Protein AF-T1AW33-F1 (afdb_monomer_lite)

pLDDT: mean 83.28, std 16.64, range [36.84, 98.5]

Sequence (227 aa):
MSIKINSKIKTYSLAKDTAKPNESFIPEADRRLKLGMVPNATALLRWEKRPRPVGGNPAWTYMVDAPNGAFAVSVGHIENGHASPFEVWVMGEAPRGLSALAKSVSMDMRSMDRAWLKKKLESLAKCPGQSFVMAMPDGINVRVPSEVAAFARLVLWRCNELNAFADEGGAMPLIEALMSKREPKTTTEGTLSWTVDVANVGTGDDFVLFLKEATLPNGQRRPFSIW

Secondary structure (DSSP, 8-state):
------S------------PPPS-----S--PEEPS-----GGGBS-SS----TT---EEEEEEEETTEEEEEEEEEEEESEEEEEEEEEEESPPTTHHHHHHHHHHHHTBS-HHHHHHHHHHHTT--SS-EEEE-TTS-EEEESSHHHHHHHHHHHHHHHTTTTTTTTS--HHHHT-S-SS-----TT---EEEEEEEETTTTEEEEEEEEEEE-TTS-EEEEEE-

Structure (mmCIF, N/CA/C/O backbone):
data_AF-T1AW33-F1
#
_entry.id   AF-T1AW33-F1
#
loop_
_atom_site.group_PDB
_atom_site.id
_atom_site.type_symbol
_atom_site.label_atom_id
_atom_site.label_alt_id
_atom_site.label_comp_id
_atom_site.label_asym_id
_atom_site.label_entity_id
_atom_site.label_seq_id
_atom_site.pdbx_PDB_ins_code
_atom_site.Cartn_x
_atom_site.Cartn_y
_atom_site.Cartn_z
_atom_site.occupancy
_atom_site.B_iso_or_equiv
_atom_site.auth_seq_id
_atom_site.auth_comp_id
_atom_site.auth_asym_id
_atom_site.auth_atom_id
_atom_site.pdbx_PDB_model_num
ATOM 1 N N . MET A 1 1 ? 21.646 3.828 40.873 1.00 40.78 1 MET A N 1
ATOM 2 C CA . MET A 1 1 ? 21.148 5.039 41.565 1.00 40.78 1 MET A CA 1
ATOM 3 C C . MET A 1 1 ? 19.658 5.168 41.290 1.00 40.78 1 MET A C 1
ATOM 5 O O . MET A 1 1 ? 19.288 5.446 40.161 1.00 40.78 1 MET A O 1
ATOM 9 N N . SER A 1 2 ? 18.814 4.861 42.277 1.00 36.84 2 SER A N 1
ATOM 10 C CA . SER A 1 2 ? 17.349 4.911 42.156 1.00 36.84 2 SER A CA 1
ATOM 11 C C . SER A 1 2 ? 16.851 6.266 42.661 1.00 36.84 2 SER A C 1
ATOM 13 O O . SER A 1 2 ? 17.120 6.630 43.806 1.00 36.84 2 SER A O 1
ATOM 15 N N . ILE A 1 3 ? 16.180 7.032 41.799 1.00 39.62 3 ILE A N 1
ATOM 16 C CA . ILE A 1 3 ? 15.580 8.322 42.155 1.00 39.62 3 ILE A CA 1
ATOM 17 C C . ILE A 1 3 ? 14.236 8.035 42.832 1.00 39.62 3 ILE A C 1
ATOM 19 O O . ILE A 1 3 ? 13.288 7.595 42.186 1.00 39.62 3 ILE A O 1
ATOM 23 N N . LYS A 1 4 ? 14.154 8.285 44.144 1.00 44.09 4 LYS A N 1
ATOM 24 C CA . LYS A 1 4 ? 12.890 8.304 44.892 1.00 44.09 4 LYS A CA 1
ATOM 25 C C . LYS A 1 4 ? 12.311 9.719 44.865 1.00 44.09 4 LYS A C 1
ATOM 27 O O . LYS A 1 4 ? 12.938 10.654 45.358 1.00 44.09 4 LYS A O 1
ATOM 32 N N . ILE A 1 5 ? 11.114 9.874 44.301 1.00 57.03 5 ILE A N 1
ATOM 33 C CA . ILE A 1 5 ? 10.354 11.132 44.329 1.00 57.03 5 ILE A CA 1
ATOM 34 C C . ILE A 1 5 ? 9.765 11.290 45.737 1.00 57.03 5 ILE A C 1
ATOM 36 O O . ILE A 1 5 ? 8.899 10.520 46.144 1.00 57.03 5 ILE A O 1
ATOM 40 N N . ASN A 1 6 ? 10.274 12.268 46.490 1.00 49.78 6 ASN A N 1
ATOM 41 C CA . ASN A 1 6 ? 10.072 12.399 47.939 1.00 49.78 6 ASN A CA 1
ATOM 42 C C . ASN A 1 6 ? 9.021 13.446 48.359 1.00 49.78 6 ASN A C 1
ATOM 44 O O . ASN A 1 6 ? 8.940 13.798 49.535 1.00 49.78 6 ASN A O 1
ATOM 48 N N . SER A 1 7 ? 8.191 13.953 47.445 1.00 58.03 7 SER A N 1
ATOM 49 C CA . SER A 1 7 ? 7.096 14.860 47.815 1.00 58.03 7 SER A CA 1
ATOM 50 C C . SER A 1 7 ? 5.967 14.880 46.780 1.00 58.03 7 SER A C 1
ATOM 52 O O . SER A 1 7 ? 6.193 14.846 45.573 1.00 58.03 7 SER A O 1
ATOM 54 N N . LYS A 1 8 ? 4.718 14.916 47.267 1.00 52.06 8 LYS A N 1
ATOM 55 C CA . LYS A 1 8 ? 3.514 15.068 46.434 1.00 52.06 8 LYS A CA 1
ATOM 56 C C . LYS A 1 8 ? 3.462 16.487 45.860 1.00 52.06 8 LYS A C 1
ATOM 58 O O . LYS A 1 8 ? 3.597 17.450 46.613 1.00 52.06 8 LYS A O 1
ATOM 63 N N . ILE A 1 9 ? 3.213 16.611 44.556 1.00 57.56 9 ILE A N 1
ATOM 64 C CA . ILE A 1 9 ? 2.938 17.891 43.886 1.00 57.56 9 ILE A CA 1
ATOM 65 C C . ILE A 1 9 ? 1.684 18.501 44.530 1.00 57.56 9 ILE A C 1
ATOM 67 O O . ILE A 1 9 ? 0.612 17.899 44.487 1.00 57.56 9 ILE A O 1
ATOM 71 N N . LYS A 1 10 ? 1.829 19.662 45.183 1.00 56.56 10 LYS A N 1
ATOM 72 C CA . LYS A 1 10 ? 0.770 20.305 45.987 1.00 56.56 10 LYS A CA 1
ATOM 73 C C . LYS A 1 10 ? 0.021 21.439 45.281 1.00 56.56 10 LYS A C 1
ATOM 75 O O . LYS A 1 10 ? -0.893 22.001 45.871 1.00 56.56 10 LYS A O 1
ATOM 80 N N . THR A 1 11 ? 0.340 21.741 44.028 1.00 41.50 11 THR A N 1
ATOM 81 C CA . THR A 1 11 ? -0.348 22.784 43.259 1.00 41.50 11 THR A CA 1
ATOM 82 C C . THR A 1 11 ? -0.329 22.437 41.777 1.00 41.50 11 THR A C 1
ATOM 84 O O . THR A 1 11 ? 0.687 22.578 41.105 1.00 41.50 11 THR A O 1
ATOM 87 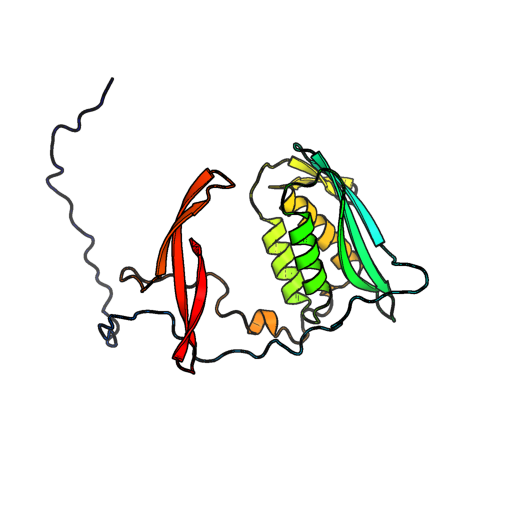N N . TYR A 1 12 ? -1.469 21.989 41.261 1.00 50.94 12 TYR A N 1
ATOM 88 C CA . TYR A 1 12 ? -1.785 22.061 39.840 1.00 50.94 12 TYR A CA 1
ATOM 89 C C . TYR A 1 12 ? -3.164 22.709 39.707 1.00 50.94 12 TYR A C 1
ATOM 91 O O . TYR A 1 12 ? -4.068 22.422 40.491 1.00 50.94 12 TYR A O 1
ATOM 99 N N . SER A 1 13 ? -3.320 23.614 38.746 1.00 50.56 13 SER A N 1
ATOM 100 C CA . SER A 1 13 ? -4.620 24.131 38.330 1.00 50.56 13 SER A CA 1
ATOM 101 C C . SER A 1 13 ? -4.948 23.540 36.965 1.00 50.56 13 SER A C 1
ATOM 103 O O . SER A 1 13 ? -4.149 23.610 36.033 1.00 50.56 13 SER A O 1
ATOM 105 N N . LEU A 1 14 ? -6.120 22.916 36.855 1.00 41.97 14 LEU A N 1
ATOM 106 C CA . LEU A 1 14 ? -6.661 22.503 35.565 1.00 41.97 14 LEU A CA 1
ATOM 107 C C . LEU A 1 14 ? -7.033 23.761 34.772 1.00 41.97 14 LEU A C 1
ATOM 109 O O . LEU A 1 14 ? -7.557 24.726 35.339 1.00 41.97 14 LEU A O 1
ATOM 113 N N . ALA A 1 15 ? -6.751 23.759 33.469 1.00 37.31 15 ALA A N 1
ATOM 114 C CA . ALA A 1 15 ? -7.209 24.812 32.575 1.00 37.31 15 ALA A CA 1
ATOM 115 C C . ALA A 1 15 ? -8.740 24.924 32.679 1.00 37.31 15 ALA A C 1
ATOM 117 O O . ALA A 1 15 ? -9.444 23.919 32.588 1.00 37.31 15 ALA A O 1
ATOM 118 N N . LYS A 1 16 ? -9.254 26.137 32.914 1.00 41.47 16 LYS A N 1
ATOM 119 C CA . LYS A 1 16 ? -10.698 26.386 32.896 1.00 41.47 16 LYS A CA 1
ATOM 120 C C . LYS A 1 16 ? -11.164 26.336 31.448 1.00 41.47 16 LYS A C 1
ATOM 122 O O . LYS A 1 16 ? -10.819 27.217 30.665 1.00 41.47 16 LYS A O 1
ATOM 127 N N . ASP A 1 17 ? -11.924 25.301 31.127 1.00 44.06 17 ASP A N 1
ATOM 128 C CA . ASP A 1 17 ? -12.557 25.127 29.829 1.00 44.06 17 ASP A CA 1
ATOM 129 C C . ASP A 1 17 ? -13.640 26.205 29.658 1.00 44.06 17 ASP A C 1
ATOM 131 O O . ASP A 1 17 ? -14.687 26.172 30.303 1.00 44.06 17 ASP A O 1
ATOM 135 N N . THR A 1 18 ? -13.341 27.247 28.879 1.00 43.12 18 THR A N 1
ATOM 136 C CA . THR A 1 18 ? -14.275 28.342 28.562 1.00 43.12 18 THR A CA 1
ATOM 137 C C . THR A 1 18 ? -15.009 28.117 27.240 1.00 43.12 18 THR A C 1
ATOM 139 O O . THR A 1 18 ? -15.708 29.016 26.763 1.00 43.12 18 THR A O 1
ATOM 142 N N . ALA A 1 19 ? -14.901 26.925 26.646 1.00 46.56 19 ALA A N 1
ATOM 143 C CA . ALA A 1 19 ? -15.733 26.552 25.516 1.00 46.56 19 ALA A CA 1
ATOM 144 C C . ALA A 1 19 ? -17.184 26.387 25.993 1.00 46.56 19 ALA A C 1
ATOM 146 O O . ALA A 1 19 ? -17.494 25.518 26.806 1.00 46.56 19 ALA A O 1
ATOM 147 N N . LYS A 1 20 ? -18.090 27.241 25.496 1.00 40.59 20 LYS A N 1
ATOM 148 C CA . LYS A 1 20 ? -19.530 27.060 25.712 1.00 40.59 20 LYS A CA 1
ATOM 149 C C . LYS A 1 20 ? -19.912 25.659 25.213 1.00 40.59 20 LYS A C 1
ATOM 151 O O . LYS A 1 20 ? -19.650 25.368 24.043 1.00 40.59 20 LYS A O 1
ATOM 156 N N . PRO A 1 21 ? -20.503 24.795 26.055 1.00 43.19 21 PRO A N 1
ATOM 157 C CA . PRO A 1 21 ? -20.937 23.482 25.612 1.00 43.19 21 PRO A CA 1
ATOM 158 C C . PRO A 1 21 ? -22.012 23.675 24.542 1.00 43.19 21 PRO A C 1
A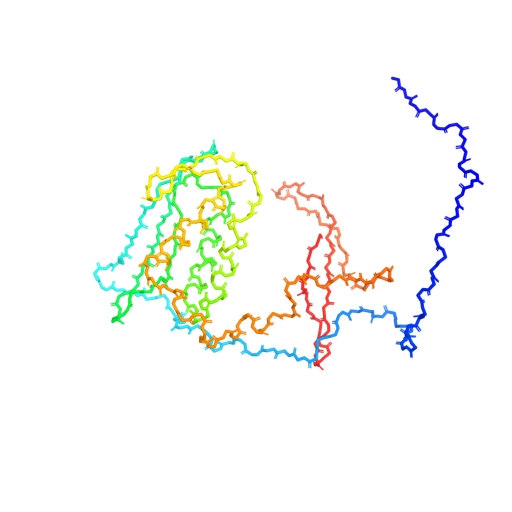TOM 160 O O . PRO A 1 21 ? -23.018 24.338 24.780 1.00 43.19 21 PRO A O 1
ATOM 163 N N . ASN A 1 22 ? -21.786 23.126 23.348 1.00 45.06 22 ASN A N 1
ATOM 164 C CA . ASN A 1 22 ? -22.846 22.989 22.354 1.00 45.06 22 ASN A CA 1
ATOM 165 C C . ASN A 1 22 ? -24.039 22.276 23.016 1.00 45.06 22 ASN A C 1
ATOM 167 O O . ASN A 1 22 ? -23.889 21.167 23.520 1.00 45.06 22 ASN A O 1
ATOM 171 N N . GLU A 1 23 ? -25.213 22.905 23.024 1.00 42.84 23 GLU A N 1
ATOM 172 C CA . GLU A 1 23 ? -26.435 22.452 23.711 1.00 42.84 23 GLU A CA 1
ATOM 173 C C . GLU A 1 23 ? -27.116 21.239 23.037 1.00 42.84 23 GLU A C 1
ATOM 175 O O . GLU A 1 23 ? -28.314 21.224 22.781 1.00 42.84 23 GLU A O 1
ATOM 180 N N . SER A 1 24 ? -26.363 20.179 22.741 1.00 41.91 24 SER A N 1
ATOM 181 C CA . SER A 1 24 ? -26.927 18.882 22.330 1.00 41.91 24 SER A CA 1
ATOM 182 C C . SER A 1 24 ? -26.109 17.689 22.834 1.00 41.91 24 SER A C 1
ATOM 184 O O . SER A 1 24 ? -26.016 16.650 22.183 1.00 41.91 24 SER A O 1
ATOM 186 N N . PHE A 1 25 ? -25.517 17.808 24.025 1.00 42.28 25 PHE A N 1
ATOM 187 C CA . PHE A 1 25 ? -24.889 16.669 24.692 1.00 42.28 25 PHE A CA 1
ATOM 188 C C . PHE A 1 25 ? -25.952 15.802 25.369 1.00 42.28 25 PHE A C 1
ATOM 190 O O . PHE A 1 25 ? -26.367 16.064 26.495 1.00 42.28 25 PHE A O 1
ATOM 197 N N . ILE A 1 26 ? -26.384 14.750 24.676 1.00 46.78 26 ILE A N 1
ATOM 198 C CA . ILE A 1 26 ? -27.117 13.646 25.298 1.00 46.78 26 ILE A CA 1
ATOM 199 C C . ILE A 1 26 ? -26.067 12.737 25.963 1.00 46.78 26 ILE A C 1
ATOM 201 O O . ILE A 1 26 ? -25.162 12.270 25.263 1.00 46.78 26 ILE A O 1
ATOM 205 N N . PRO A 1 27 ? -26.137 12.470 27.281 1.00 48.50 27 PRO A N 1
ATOM 206 C CA . PRO A 1 27 ? -25.254 11.520 27.950 1.00 48.50 27 PRO A CA 1
ATOM 207 C C . PRO A 1 27 ? -25.620 10.086 27.529 1.00 48.50 27 PRO A C 1
ATOM 209 O O . PRO A 1 27 ? -26.283 9.352 28.255 1.00 48.50 27 PRO A O 1
ATOM 212 N N . GLU A 1 28 ? -25.237 9.678 26.319 1.00 59.72 28 GLU A N 1
ATOM 213 C CA . GLU A 1 28 ? -25.405 8.296 25.862 1.00 59.72 28 GLU A CA 1
ATOM 214 C C . GLU A 1 28 ? -24.233 7.436 26.360 1.00 59.72 28 GLU A C 1
ATOM 216 O O . GLU A 1 28 ? -23.061 7.803 26.223 1.00 59.72 28 GLU A O 1
ATOM 221 N N . ALA A 1 29 ? -24.550 6.265 26.923 1.00 62.97 29 ALA A N 1
ATOM 222 C CA . ALA A 1 29 ? -23.561 5.247 27.282 1.00 62.97 29 ALA A CA 1
ATOM 223 C C . ALA A 1 29 ? -22.878 4.642 26.037 1.00 62.97 29 ALA A C 1
ATOM 225 O O . ALA A 1 29 ? -21.726 4.220 26.105 1.00 62.97 29 ALA A O 1
ATOM 226 N N . ASP A 1 30 ? -23.571 4.626 24.890 1.00 70.00 30 ASP A N 1
ATOM 227 C CA . ASP A 1 30 ? -23.054 4.138 23.607 1.00 70.00 30 ASP A CA 1
ATOM 228 C C . ASP A 1 30 ? -22.716 5.305 22.668 1.00 70.00 30 ASP A C 1
ATOM 230 O O . ASP A 1 30 ? -23.536 5.741 21.863 1.00 70.00 30 ASP A O 1
ATOM 234 N N . ARG A 1 31 ? -21.480 5.811 22.766 1.00 73.94 31 ARG A N 1
ATOM 235 C CA . ARG A 1 31 ? -20.960 6.915 21.932 1.00 73.94 31 ARG A CA 1
ATOM 236 C C . ARG A 1 31 ? -20.250 6.427 20.664 1.00 73.94 31 ARG A C 1
ATOM 238 O O . ARG A 1 31 ? -19.286 7.052 20.213 1.00 73.94 31 ARG A O 1
ATOM 245 N N . ARG A 1 32 ? -20.643 5.270 20.121 1.00 82.00 32 ARG A N 1
ATOM 246 C CA . ARG A 1 32 ? -20.087 4.758 18.856 1.00 82.00 32 ARG A CA 1
ATOM 247 C C . ARG A 1 32 ? -20.352 5.733 17.711 1.00 82.00 32 ARG A C 1
ATOM 249 O O . ARG A 1 32 ? -21.379 6.411 17.670 1.00 82.00 32 ARG A O 1
ATOM 256 N N . LEU A 1 33 ? -19.435 5.761 16.746 1.00 83.00 33 LEU A N 1
ATOM 257 C CA . LEU A 1 33 ? -19.604 6.538 15.521 1.00 83.00 33 LEU A CA 1
ATOM 258 C C . LEU A 1 33 ? -20.849 6.040 14.769 1.00 83.00 33 LEU A C 1
ATOM 260 O O . LEU A 1 33 ? -20.903 4.875 14.386 1.00 83.00 33 LEU A O 1
ATOM 264 N N . LYS A 1 34 ? -21.841 6.906 14.544 1.00 84.75 34 LYS A N 1
ATOM 265 C CA . LYS A 1 34 ? -23.040 6.582 13.753 1.00 84.75 34 LYS A CA 1
ATOM 266 C C . LYS A 1 34 ? -22.812 7.019 12.303 1.00 84.75 34 LYS A C 1
ATOM 268 O O . LYS A 1 34 ? -22.539 8.191 12.051 1.00 84.75 34 LYS A O 1
ATOM 273 N N . LEU A 1 35 ? -22.911 6.091 11.353 1.00 82.06 35 LEU A N 1
ATOM 274 C CA . LEU A 1 35 ? -22.840 6.397 9.922 1.00 82.06 35 LEU A CA 1
ATOM 275 C C . LEU A 1 35 ? -24.249 6.637 9.381 1.00 82.06 35 LEU A C 1
ATOM 277 O O . LEU A 1 35 ? -25.122 5.789 9.541 1.00 82.06 35 LEU A O 1
ATOM 281 N N . GLY A 1 36 ? -24.463 7.778 8.720 1.00 80.25 36 GLY A N 1
ATOM 282 C CA . GLY A 1 36 ? -25.767 8.140 8.148 1.00 80.25 36 GLY A CA 1
ATOM 283 C C . GLY A 1 36 ? -26.126 7.383 6.865 1.00 80.25 36 GLY A C 1
ATOM 284 O O . GLY A 1 36 ? -27.297 7.284 6.517 1.00 80.25 36 GLY A O 1
ATOM 285 N N . MET A 1 37 ? -25.135 6.820 6.170 1.00 80.75 37 MET A N 1
ATOM 286 C CA . MET A 1 37 ? -25.336 6.002 4.974 1.00 80.75 37 MET A CA 1
ATOM 287 C C . MET A 1 37 ? -24.217 4.971 4.822 1.00 80.75 37 MET A C 1
ATOM 289 O O . MET A 1 37 ? -23.128 5.142 5.372 1.00 80.75 37 MET A O 1
ATOM 293 N N . VAL A 1 38 ? -24.485 3.917 4.048 1.00 78.44 38 VAL A N 1
ATOM 294 C CA . VAL A 1 38 ? -23.475 2.940 3.625 1.00 78.44 38 VAL A CA 1
ATOM 295 C C . VAL A 1 38 ? -23.362 3.006 2.100 1.00 78.44 38 VAL A C 1
ATOM 297 O O . VAL A 1 38 ? -24.336 2.685 1.419 1.00 78.44 38 VAL A O 1
ATOM 300 N N . PRO A 1 39 ? -22.216 3.435 1.553 1.00 72.25 39 PRO A N 1
ATOM 301 C CA . PRO A 1 39 ? -22.019 3.538 0.110 1.00 72.25 39 PRO A CA 1
ATOM 302 C C . PRO A 1 39 ? -21.930 2.146 -0.538 1.00 72.25 39 PRO A C 1
ATOM 304 O O . PRO A 1 39 ? -21.323 1.227 0.016 1.00 72.25 39 PRO A O 1
ATOM 307 N N . ASN A 1 40 ? -22.520 1.982 -1.727 1.00 71.88 40 ASN A N 1
ATOM 308 C CA . ASN A 1 40 ? -22.433 0.736 -2.491 1.00 71.88 40 ASN A CA 1
ATOM 309 C C . ASN A 1 40 ? -21.228 0.760 -3.445 1.00 71.88 40 ASN A C 1
ATOM 311 O O . ASN A 1 40 ? -21.302 1.306 -4.541 1.00 71.88 40 ASN A O 1
ATOM 315 N N . ALA A 1 41 ? -20.133 0.121 -3.035 1.00 67.62 41 ALA A N 1
ATOM 316 C CA . ALA A 1 41 ? -18.887 0.049 -3.799 1.00 67.62 41 ALA A CA 1
ATOM 317 C C . ALA A 1 41 ? -18.714 -1.256 -4.611 1.00 67.62 41 ALA A C 1
ATOM 319 O O . ALA A 1 41 ? -17.637 -1.514 -5.145 1.00 67.62 41 ALA A O 1
ATOM 320 N N . THR A 1 42 ? -19.736 -2.118 -4.697 1.00 64.06 42 THR A N 1
ATOM 321 C CA . THR A 1 42 ? -19.577 -3.461 -5.300 1.00 64.06 42 THR A CA 1
ATOM 322 C C . THR A 1 42 ? -19.437 -3.457 -6.826 1.00 64.06 42 THR A C 1
ATOM 324 O O . THR A 1 42 ? -18.853 -4.383 -7.377 1.00 64.06 42 THR A O 1
ATOM 327 N N . ALA A 1 43 ? -19.875 -2.400 -7.514 1.00 60.97 43 ALA A N 1
ATOM 328 C CA . ALA A 1 43 ? -19.866 -2.313 -8.979 1.00 60.97 43 ALA A CA 1
ATOM 329 C C . ALA A 1 43 ? -18.528 -1.840 -9.598 1.00 60.97 43 ALA A C 1
ATOM 331 O O . ALA A 1 43 ? -18.489 -1.451 -10.761 1.00 60.97 43 ALA A O 1
ATOM 332 N N . LEU A 1 44 ? -17.433 -1.812 -8.829 1.00 67.81 44 LEU A N 1
ATOM 333 C CA . LEU A 1 44 ? -16.226 -1.038 -9.178 1.00 67.81 44 LEU A CA 1
ATOM 334 C C . LEU A 1 44 ? -15.056 -1.855 -9.717 1.00 67.81 44 LEU A C 1
ATOM 336 O O . LEU A 1 44 ? -14.035 -1.290 -10.124 1.00 67.81 44 LEU A O 1
ATOM 340 N N . LEU A 1 45 ? -15.177 -3.180 -9.712 1.00 68.19 45 LEU A N 1
ATOM 341 C CA . LEU A 1 45 ? -14.185 -4.048 -10.328 1.00 68.19 45 LEU A CA 1
ATOM 342 C C . LEU A 1 45 ? -14.328 -3.960 -11.849 1.00 68.19 45 LEU A C 1
ATOM 344 O O . LEU A 1 45 ? -15.269 -4.493 -12.424 1.00 68.19 45 LEU A O 1
ATOM 348 N N . ARG A 1 46 ? -13.346 -3.335 -12.509 1.00 71.50 46 ARG A N 1
ATOM 349 C CA . ARG A 1 46 ? -13.218 -3.359 -13.975 1.00 71.50 46 ARG A CA 1
ATOM 350 C C . ARG A 1 46 ? -13.001 -4.788 -14.471 1.00 71.50 46 ARG A C 1
ATOM 352 O O . ARG A 1 46 ? -13.472 -5.160 -15.541 1.00 71.50 46 ARG A O 1
ATOM 359 N N . TRP A 1 47 ? -12.262 -5.575 -13.687 1.00 74.00 47 TRP A N 1
ATOM 360 C CA . TRP A 1 47 ? -11.972 -6.978 -13.958 1.00 74.00 47 TRP A CA 1
ATOM 361 C C . TRP A 1 47 ? -12.281 -7.842 -12.735 1.00 74.00 47 TRP A C 1
ATOM 363 O O . TRP A 1 47 ? -11.447 -7.989 -11.840 1.00 74.00 47 TRP A O 1
ATOM 373 N N . GLU A 1 48 ? -13.465 -8.458 -12.725 1.00 68.62 48 GLU A N 1
ATOM 374 C CA . GLU A 1 48 ? -13.864 -9.429 -11.693 1.00 68.62 48 GLU A CA 1
ATOM 375 C C . GLU A 1 48 ? -12.911 -10.635 -11.634 1.00 68.62 48 GLU A C 1
ATOM 377 O O . GLU A 1 48 ? -12.594 -11.151 -10.563 1.00 68.62 48 GLU A O 1
ATOM 382 N N . LYS A 1 49 ? -12.407 -11.068 -12.797 1.00 78.19 49 LYS A N 1
ATOM 383 C CA . LYS A 1 49 ? -11.415 -12.143 -12.938 1.00 78.19 49 LYS A CA 1
ATOM 384 C C . LYS A 1 49 ? -10.105 -11.591 -13.488 1.00 78.19 49 LYS A C 1
ATOM 386 O O . LYS A 1 49 ? -10.104 -10.686 -14.316 1.00 78.19 49 LYS A O 1
ATOM 391 N N . ARG A 1 50 ? -8.977 -12.177 -13.067 1.00 85.06 50 ARG A N 1
ATOM 392 C CA . ARG A 1 50 ? -7.640 -11.837 -13.588 1.00 85.06 50 ARG A CA 1
ATOM 393 C C . ARG A 1 50 ? -7.608 -12.044 -15.117 1.00 85.06 50 ARG A C 1
ATOM 395 O O . ARG A 1 50 ? -7.819 -13.184 -15.539 1.00 85.06 50 ARG A O 1
ATOM 402 N N . PRO A 1 51 ? -7.289 -11.014 -15.924 1.00 85.00 51 PRO A N 1
ATOM 403 C CA . PRO A 1 51 ? -7.058 -11.173 -17.359 1.00 85.00 51 PRO A CA 1
ATOM 404 C C . PRO A 1 51 ? -5.926 -12.171 -17.644 1.00 85.00 51 PRO A C 1
ATOM 406 O O . PRO A 1 51 ? -4.935 -12.219 -16.914 1.00 85.00 51 PRO A O 1
ATOM 409 N N . ARG A 1 52 ? -6.069 -12.983 -18.697 1.00 85.94 52 ARG A N 1
ATOM 410 C CA . ARG A 1 52 ? -5.063 -13.969 -19.129 1.00 85.94 52 ARG A CA 1
ATOM 411 C C . ARG A 1 52 ? -4.796 -13.821 -20.632 1.00 85.94 52 ARG A C 1
ATOM 413 O O . ARG A 1 52 ? -5.418 -14.533 -21.417 1.00 85.94 52 ARG A O 1
ATOM 420 N N . PRO A 1 53 ? -3.932 -12.878 -21.039 1.00 84.75 53 PRO A N 1
ATOM 421 C CA . PRO A 1 53 ? -3.514 -12.763 -22.434 1.00 84.75 53 PRO A CA 1
ATOM 422 C C . PRO A 1 53 ? -2.789 -14.038 -22.895 1.00 84.75 53 PRO A C 1
ATOM 424 O O . PRO A 1 53 ? -1.985 -14.603 -22.154 1.00 84.75 53 PRO A O 1
ATOM 427 N N . VAL A 1 54 ? -3.076 -14.490 -24.120 1.00 86.25 54 VAL A N 1
ATOM 428 C CA . VAL A 1 54 ? -2.545 -15.750 -24.681 1.00 86.25 54 VAL A CA 1
ATOM 429 C C . VAL A 1 54 ? -1.021 -15.708 -24.839 1.00 86.25 54 VAL A C 1
ATOM 431 O O . VAL A 1 54 ? -0.350 -16.695 -24.558 1.00 86.25 54 VAL A O 1
ATOM 434 N N . GLY A 1 55 ? -0.469 -14.556 -25.232 1.00 87.06 55 GLY A N 1
ATOM 435 C CA . GLY A 1 55 ? 0.972 -14.352 -25.432 1.00 87.06 55 GLY A CA 1
ATOM 436 C C . GLY A 1 55 ? 1.769 -14.075 -24.154 1.00 87.06 55 GLY A C 1
ATOM 437 O O . GLY A 1 55 ? 2.925 -13.673 -24.235 1.00 87.06 55 GLY A O 1
ATOM 438 N N . GLY A 1 56 ? 1.163 -14.248 -22.978 1.00 87.69 56 GLY A N 1
ATOM 439 C CA . GLY A 1 56 ? 1.746 -13.789 -21.723 1.00 87.69 56 GLY A CA 1
ATOM 440 C C . GLY A 1 56 ? 1.494 -12.303 -21.473 1.00 87.69 56 GLY A C 1
ATOM 441 O O . GLY A 1 56 ? 0.789 -11.627 -22.222 1.00 87.69 56 GLY A O 1
ATOM 442 N N . ASN A 1 57 ? 2.013 -11.821 -20.348 1.00 88.94 57 ASN A N 1
ATOM 443 C CA . ASN A 1 57 ? 1.713 -10.496 -19.835 1.00 88.94 57 ASN A CA 1
ATOM 444 C C . ASN A 1 57 ? 2.899 -9.531 -20.027 1.00 88.94 57 ASN A C 1
ATOM 446 O O . ASN A 1 57 ? 3.953 -9.796 -19.444 1.00 88.94 57 ASN A O 1
ATOM 450 N N . PRO A 1 58 ? 2.734 -8.408 -20.753 1.00 92.25 58 PRO A N 1
ATOM 451 C CA . PRO A 1 58 ? 3.689 -7.308 -20.720 1.00 92.25 58 PRO A CA 1
ATOM 452 C C . PRO A 1 58 ? 3.900 -6.797 -19.290 1.00 92.25 58 PRO A C 1
ATOM 454 O O . PRO A 1 58 ? 2.955 -6.421 -18.592 1.00 92.25 58 PRO A O 1
ATOM 457 N N . ALA A 1 59 ? 5.153 -6.777 -18.843 1.00 94.69 59 ALA A N 1
ATOM 458 C CA . ALA A 1 59 ? 5.510 -6.303 -17.514 1.00 94.69 59 ALA A CA 1
ATOM 459 C C . ALA A 1 59 ? 6.887 -5.640 -17.508 1.00 94.69 59 ALA A C 1
ATOM 461 O O . ALA A 1 59 ? 7.777 -6.024 -18.264 1.00 94.69 59 ALA A O 1
ATOM 462 N N . TRP A 1 60 ? 7.054 -4.664 -16.618 1.00 96.56 60 TRP A N 1
ATOM 463 C CA . TRP A 1 60 ? 8.350 -4.065 -16.309 1.00 96.56 60 TRP A CA 1
ATOM 464 C C . TRP A 1 60 ? 8.804 -4.498 -14.927 1.00 96.56 60 TRP A C 1
ATOM 466 O O . TRP A 1 60 ? 8.022 -4.444 -13.978 1.00 96.56 60 TRP A O 1
ATOM 476 N N . THR A 1 61 ? 10.067 -4.901 -14.819 1.00 97.75 61 THR A N 1
ATOM 477 C CA . THR A 1 61 ? 10.660 -5.364 -13.565 1.00 97.75 61 THR A CA 1
ATOM 478 C C . THR A 1 61 ? 11.751 -4.405 -13.118 1.00 97.75 61 THR A C 1
ATOM 480 O O . THR A 1 61 ? 12.674 -4.112 -13.874 1.00 97.75 61 THR A O 1
ATOM 483 N N . TYR A 1 62 ? 11.645 -3.946 -11.877 1.00 98.00 62 TYR A N 1
ATOM 484 C CA . TYR A 1 62 ? 12.621 -3.095 -11.207 1.00 98.00 62 TYR A CA 1
ATOM 485 C C . TYR A 1 62 ? 13.314 -3.889 -10.101 1.00 98.00 62 TYR A C 1
ATOM 487 O O . TYR A 1 62 ? 12.646 -4.614 -9.360 1.00 98.00 62 TYR A O 1
ATOM 495 N N . MET A 1 63 ? 14.629 -3.734 -9.974 1.00 97.31 63 MET A N 1
ATOM 496 C CA . MET A 1 63 ? 15.406 -4.331 -8.887 1.00 97.31 63 MET A CA 1
ATOM 497 C C . MET A 1 63 ? 15.518 -3.352 -7.719 1.00 97.31 63 MET A C 1
ATOM 499 O O . MET A 1 63 ? 15.708 -2.154 -7.927 1.00 97.31 63 MET A O 1
ATOM 503 N N . VAL A 1 64 ? 15.386 -3.865 -6.499 1.00 97.44 64 VAL A N 1
ATOM 504 C CA . VAL A 1 64 ? 15.538 -3.109 -5.256 1.00 97.44 64 VAL A CA 1
ATOM 505 C C . VAL A 1 64 ? 16.563 -3.812 -4.383 1.00 97.44 64 VAL A C 1
ATOM 507 O O . VAL A 1 64 ? 16.293 -4.880 -3.836 1.00 97.44 64 VAL A O 1
ATOM 510 N N . ASP A 1 65 ? 17.713 -3.171 -4.215 1.00 96.38 65 ASP A N 1
ATOM 511 C CA . ASP A 1 65 ? 18.756 -3.604 -3.290 1.00 96.38 65 ASP A CA 1
ATOM 512 C C . ASP A 1 65 ? 18.499 -2.967 -1.917 1.00 96.38 65 ASP A C 1
ATOM 514 O O . ASP A 1 65 ? 19.002 -1.886 -1.599 1.00 96.38 65 ASP A O 1
ATOM 518 N N . ALA A 1 66 ? 17.629 -3.596 -1.122 1.00 95.56 66 ALA A N 1
ATOM 519 C CA . ALA A 1 66 ? 17.301 -3.123 0.219 1.00 95.56 66 ALA A CA 1
ATOM 520 C C . ALA A 1 66 ? 18.269 -3.691 1.276 1.00 95.56 66 ALA A C 1
ATOM 522 O O . ALA A 1 66 ? 18.842 -4.763 1.078 1.00 95.56 66 ALA A O 1
ATOM 523 N N . PRO A 1 67 ? 18.427 -3.026 2.440 1.00 94.38 67 PRO A N 1
ATOM 524 C CA . PRO A 1 67 ? 19.365 -3.462 3.480 1.00 94.38 67 PRO A CA 1
ATOM 525 C C . PRO A 1 67 ? 19.137 -4.889 3.993 1.00 94.38 67 PRO A C 1
ATOM 527 O O . PRO A 1 67 ? 20.087 -5.539 4.417 1.00 94.38 67 PRO A O 1
ATOM 530 N N . ASN A 1 68 ? 17.886 -5.356 3.970 1.00 92.31 68 ASN A N 1
ATOM 531 C CA . ASN A 1 68 ? 17.473 -6.643 4.535 1.00 92.31 68 ASN A CA 1
ATOM 532 C C . ASN A 1 68 ? 17.261 -7.743 3.483 1.00 92.31 68 ASN A C 1
ATOM 534 O O . ASN A 1 68 ? 16.802 -8.826 3.836 1.00 92.31 68 ASN A O 1
ATOM 538 N N . GLY A 1 69 ? 17.550 -7.466 2.210 1.00 94.25 69 GLY A N 1
ATOM 539 C CA . GLY A 1 69 ? 17.364 -8.423 1.122 1.00 94.25 69 GLY A CA 1
ATOM 540 C C . GLY A 1 69 ? 17.098 -7.742 -0.214 1.00 94.25 69 GLY A C 1
ATOM 541 O O . GLY A 1 69 ? 16.454 -6.692 -0.282 1.00 94.25 69 GLY A O 1
ATOM 542 N N . ALA A 1 70 ? 17.583 -8.355 -1.291 1.00 96.75 70 ALA A N 1
ATOM 543 C CA . ALA A 1 70 ? 17.328 -7.875 -2.643 1.00 96.75 70 ALA A CA 1
ATOM 544 C C . ALA A 1 70 ? 16.029 -8.479 -3.191 1.00 96.75 70 ALA A C 1
ATOM 546 O O . ALA A 1 70 ? 15.789 -9.689 -3.114 1.00 96.75 70 ALA A O 1
ATOM 547 N N . PHE A 1 71 ? 15.176 -7.644 -3.781 1.00 98.00 71 PHE A N 1
ATOM 548 C CA . PHE A 1 71 ? 13.917 -8.099 -4.364 1.00 98.00 71 PHE A CA 1
ATOM 549 C C . PHE A 1 71 ? 13.573 -7.373 -5.660 1.00 98.00 71 PHE A C 1
ATOM 551 O O . PHE A 1 71 ? 14.025 -6.265 -5.935 1.00 98.00 71 PHE A O 1
ATOM 558 N N . ALA A 1 72 ? 12.741 -8.019 -6.468 1.00 98.06 72 ALA A N 1
ATOM 559 C CA . ALA A 1 72 ? 12.242 -7.500 -7.727 1.00 98.06 72 ALA A CA 1
ATOM 560 C C . ALA A 1 72 ? 10.777 -7.072 -7.588 1.00 98.06 72 ALA A C 1
ATOM 562 O O . ALA A 1 72 ? 9.964 -7.796 -7.005 1.00 98.06 72 ALA A O 1
ATOM 563 N N . VAL A 1 73 ? 10.426 -5.926 -8.171 1.00 98.44 73 VAL A N 1
ATOM 564 C CA . VAL A 1 73 ? 9.050 -5.432 -8.309 1.00 98.44 73 VAL A CA 1
ATOM 565 C C . VAL A 1 73 ? 8.671 -5.485 -9.781 1.00 98.44 73 VAL A C 1
ATOM 567 O O . VAL A 1 73 ? 9.212 -4.728 -10.581 1.00 98.44 73 VAL A O 1
ATOM 570 N N . SER A 1 74 ? 7.742 -6.369 -10.144 1.00 98.06 74 SER A N 1
ATOM 571 C CA . SER A 1 74 ? 7.281 -6.538 -11.524 1.00 98.06 74 SER A CA 1
ATOM 572 C C . SER A 1 74 ? 5.855 -6.027 -11.681 1.00 98.06 74 SER A C 1
ATOM 574 O O . SER A 1 74 ? 4.937 -6.558 -11.056 1.00 98.06 74 SER A O 1
ATOM 576 N N . VAL A 1 75 ? 5.660 -4.989 -12.490 1.00 97.94 75 VAL A N 1
ATOM 577 C CA . VAL A 1 75 ? 4.360 -4.351 -12.729 1.00 97.94 75 VAL A CA 1
ATOM 578 C C . VAL A 1 75 ? 3.875 -4.720 -14.124 1.00 97.94 75 VAL A C 1
ATOM 580 O O . VAL A 1 75 ? 4.504 -4.364 -15.120 1.00 97.94 75 VAL A O 1
ATOM 583 N N . GLY A 1 76 ? 2.749 -5.425 -14.178 1.00 95.56 76 GLY A N 1
ATOM 584 C CA . GLY A 1 76 ? 2.102 -5.872 -15.403 1.00 95.56 76 GLY A CA 1
ATOM 585 C C . GLY A 1 76 ? 0.979 -4.943 -15.856 1.00 95.56 76 GLY A C 1
ATOM 586 O O . GLY A 1 76 ? 0.226 -4.395 -15.038 1.00 95.56 76 GLY A O 1
ATOM 587 N N . HIS A 1 77 ? 0.821 -4.810 -17.171 1.00 93.69 77 HIS A N 1
ATOM 588 C CA . HIS A 1 77 ? -0.213 -3.980 -17.787 1.00 93.69 77 HIS A CA 1
ATOM 589 C C . HIS A 1 77 ? -0.937 -4.714 -18.922 1.00 93.69 77 HIS A C 1
ATOM 591 O O . HIS A 1 77 ? -0.398 -5.620 -19.545 1.00 93.69 77 HIS A O 1
ATOM 597 N N . ILE A 1 78 ? -2.190 -4.334 -19.172 1.00 90.44 78 ILE A N 1
ATOM 598 C CA . ILE A 1 78 ? -2.966 -4.810 -20.325 1.00 90.44 78 ILE A CA 1
ATOM 599 C C . ILE A 1 78 ? -3.002 -3.707 -21.374 1.00 90.44 78 ILE A C 1
ATOM 601 O O . ILE A 1 78 ? -3.216 -2.543 -21.033 1.00 90.44 78 ILE A O 1
ATOM 605 N N . GLU A 1 79 ? -2.849 -4.086 -22.639 1.00 86.00 79 GLU A N 1
ATOM 606 C CA . GLU A 1 79 ? -2.927 -3.195 -23.796 1.00 86.00 79 GLU A CA 1
ATOM 607 C C . GLU A 1 79 ? -4.189 -3.510 -24.605 1.00 86.00 79 GLU A C 1
ATOM 609 O O . GLU A 1 79 ? -4.187 -4.368 -25.479 1.00 86.00 79 GLU A O 1
ATOM 614 N N . ASN A 1 80 ? -5.287 -2.812 -24.300 1.00 77.69 80 ASN A N 1
ATOM 615 C CA . ASN A 1 80 ? -6.551 -2.907 -25.041 1.00 77.69 80 ASN A CA 1
ATOM 616 C C . ASN A 1 80 ? -6.967 -1.498 -25.492 1.00 77.69 80 ASN A C 1
ATOM 618 O O . ASN A 1 80 ? -7.859 -0.888 -24.903 1.00 77.69 80 ASN A O 1
ATOM 622 N N . GLY A 1 81 ? -6.245 -0.933 -26.464 1.00 79.00 81 GLY A N 1
ATOM 623 C CA . GLY A 1 81 ? -6.408 0.454 -26.934 1.00 79.00 81 GLY A CA 1
ATOM 624 C C . GLY A 1 81 ? -5.748 1.513 -26.038 1.00 79.00 81 GLY A C 1
ATOM 625 O O . GLY A 1 81 ? -5.236 2.504 -26.544 1.00 79.00 81 GLY A O 1
ATOM 626 N N . HIS A 1 82 ? -5.684 1.275 -24.725 1.00 82.62 82 HIS A N 1
ATOM 627 C CA . HIS A 1 82 ? -4.897 2.054 -23.764 1.00 82.62 82 HIS A CA 1
ATOM 628 C C . HIS A 1 82 ? -4.170 1.109 -22.801 1.00 82.62 82 HIS A C 1
ATOM 630 O O . HIS A 1 82 ? -4.753 0.12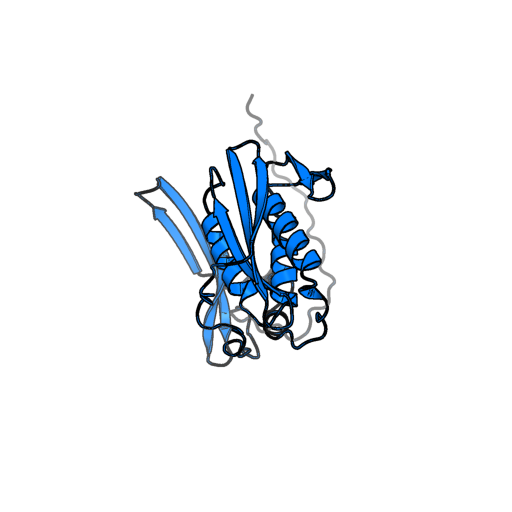1 -22.341 1.00 82.62 82 HIS A O 1
ATOM 636 N N . ALA A 1 83 ? -2.909 1.411 -22.484 1.00 88.81 83 ALA A N 1
ATOM 637 C CA . ALA A 1 83 ? -2.116 0.614 -21.557 1.00 88.81 83 ALA A CA 1
ATOM 638 C C . ALA A 1 83 ? -2.574 0.886 -20.116 1.00 88.81 83 ALA A C 1
ATOM 640 O O . ALA A 1 83 ? -2.606 2.021 -19.659 1.00 88.81 83 ALA A O 1
ATOM 641 N N . SER A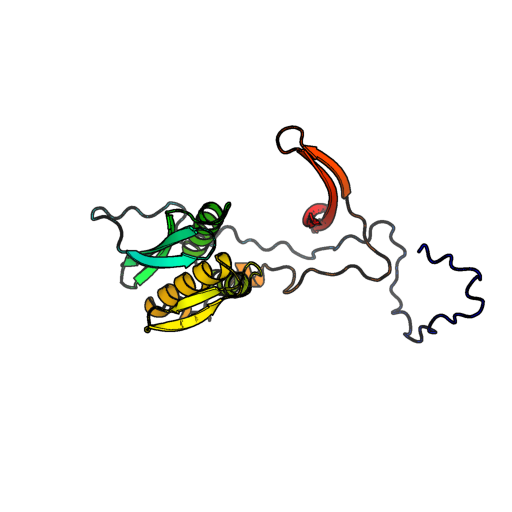 1 84 ? -3.000 -0.138 -19.378 1.00 89.38 84 SER A N 1
ATOM 642 C CA . SER A 1 84 ? -3.494 0.031 -18.002 1.00 89.38 84 SER A CA 1
ATOM 643 C C . SER A 1 84 ? -2.834 -0.956 -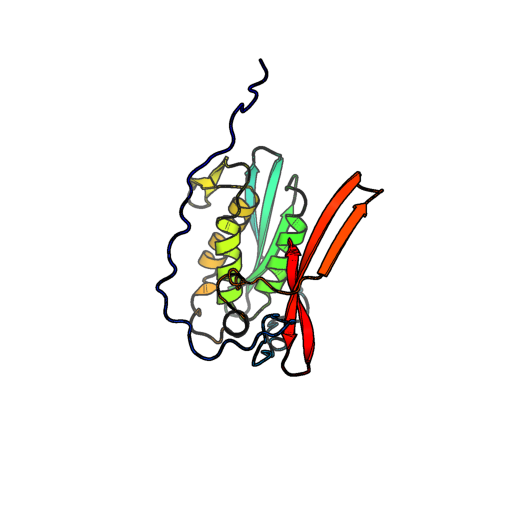17.050 1.00 89.38 84 SER A C 1
ATOM 645 O O . SER A 1 84 ? -2.842 -2.155 -17.342 1.00 89.38 84 SER A O 1
ATOM 647 N N . PRO A 1 85 ? -2.314 -0.504 -15.891 1.00 93.62 85 PRO A N 1
ATOM 648 C CA . PRO A 1 85 ? -1.777 -1.417 -14.892 1.00 93.62 85 PRO A CA 1
ATOM 649 C C . PRO A 1 85 ? -2.904 -2.314 -14.377 1.00 93.62 85 PRO A C 1
ATOM 651 O O . PRO A 1 85 ? -4.024 -1.833 -14.163 1.00 93.62 85 PRO A O 1
ATOM 654 N N . PHE A 1 86 ? -2.609 -3.601 -14.182 1.00 92.56 86 PHE A N 1
ATOM 655 C CA . PHE A 1 86 ? -3.587 -4.573 -13.669 1.00 92.56 86 PHE A CA 1
ATOM 656 C C . PHE A 1 86 ? -3.047 -5.521 -12.599 1.00 92.56 86 PHE A C 1
ATOM 658 O O . PHE A 1 86 ? -3.838 -6.147 -11.887 1.00 92.56 86 PHE A O 1
ATOM 665 N N . GLU A 1 87 ? -1.728 -5.686 -12.502 1.00 95.06 87 GLU A N 1
ATOM 666 C CA . GLU A 1 87 ? -1.120 -6.491 -11.454 1.00 95.06 87 GLU A CA 1
ATOM 667 C C . GLU A 1 87 ? 0.303 -6.051 -11.139 1.00 95.06 87 GLU A C 1
ATOM 669 O O . GLU A 1 87 ? 1.001 -5.463 -11.961 1.00 95.06 87 GLU A O 1
ATOM 674 N N . VAL A 1 88 ? 0.733 -6.389 -9.932 1.00 97.81 88 VAL A N 1
ATOM 675 C CA . VAL A 1 88 ? 2.104 -6.235 -9.476 1.00 97.81 88 VAL A CA 1
ATOM 676 C C . VAL A 1 88 ? 2.516 -7.465 -8.679 1.00 97.81 88 VAL A C 1
ATOM 678 O O . VAL A 1 88 ? 1.736 -8.044 -7.916 1.00 97.81 88 VAL A O 1
ATOM 681 N N . TRP A 1 89 ? 3.762 -7.870 -8.867 1.00 97.44 89 TRP A N 1
ATOM 682 C CA . TRP A 1 89 ? 4.385 -8.994 -8.195 1.00 97.44 89 TRP A CA 1
ATOM 683 C C . TRP A 1 89 ? 5.660 -8.548 -7.505 1.00 97.44 89 TRP A C 1
ATOM 685 O O . TRP A 1 89 ? 6.352 -7.643 -7.968 1.00 97.44 89 TRP A O 1
ATOM 695 N N . VAL A 1 90 ? 5.958 -9.220 -6.401 1.00 98.00 90 VAL A N 1
ATOM 696 C CA . VAL A 1 90 ? 7.201 -9.054 -5.660 1.00 98.00 90 VAL A CA 1
ATOM 697 C C . VAL A 1 90 ? 7.858 -10.420 -5.551 1.00 98.00 90 VAL A C 1
ATOM 699 O O . VAL A 1 90 ? 7.184 -11.401 -5.225 1.00 98.00 90 VAL A O 1
ATOM 702 N N . MET A 1 91 ? 9.143 -10.486 -5.888 1.00 96.06 91 MET A N 1
ATOM 703 C CA . MET A 1 91 ? 9.923 -11.725 -5.967 1.00 96.06 91 MET A CA 1
ATOM 704 C C . MET A 1 91 ? 11.300 -11.525 -5.332 1.00 96.06 91 MET A C 1
ATOM 706 O O . MET A 1 91 ? 11.800 -10.406 -5.325 1.00 96.06 91 MET A O 1
ATOM 710 N N . GLY A 1 92 ? 11.921 -12.592 -4.831 1.00 95.69 92 GLY A N 1
ATOM 711 C CA . GLY A 1 92 ? 13.205 -12.515 -4.121 1.00 95.69 92 GLY A CA 1
ATOM 712 C C . GLY A 1 92 ? 13.040 -12.341 -2.610 1.00 95.69 92 GLY A C 1
ATOM 713 O O . GLY A 1 92 ? 12.030 -12.759 -2.041 1.00 95.69 92 GLY A O 1
ATOM 714 N N . GLU A 1 93 ? 14.024 -11.719 -1.966 1.00 95.56 93 GLU A N 1
ATOM 715 C CA . GLU A 1 93 ? 14.164 -11.603 -0.505 1.00 95.56 93 GLU A CA 1
ATOM 716 C C . GLU A 1 93 ? 13.357 -10.427 0.069 1.00 95.56 93 GLU A C 1
ATOM 718 O O . GLU A 1 93 ? 13.804 -9.671 0.928 1.00 95.56 93 GLU A O 1
ATOM 723 N N . ALA A 1 94 ? 12.144 -10.238 -0.443 1.00 94.88 94 ALA A N 1
ATOM 724 C CA . ALA A 1 94 ? 11.268 -9.169 0.001 1.00 94.88 94 ALA A CA 1
ATOM 725 C C . ALA A 1 94 ? 10.859 -9.347 1.475 1.00 94.88 94 ALA A C 1
ATOM 727 O O . ALA A 1 94 ? 10.627 -10.478 1.919 1.00 94.88 94 ALA A O 1
ATOM 728 N N . PRO A 1 95 ? 10.668 -8.248 2.230 1.00 94.56 95 PRO A N 1
ATOM 729 C CA . PRO A 1 95 ? 10.240 -8.335 3.617 1.00 94.56 95 PRO A CA 1
ATOM 730 C C . PRO A 1 95 ? 8.884 -9.032 3.744 1.00 94.56 95 PRO A C 1
ATOM 732 O O . PRO A 1 95 ? 8.014 -8.965 2.863 1.00 94.56 95 PRO A O 1
ATOM 735 N N . ARG A 1 96 ? 8.689 -9.693 4.889 1.00 91.75 96 ARG A N 1
ATOM 736 C CA . ARG A 1 96 ? 7.470 -10.449 5.188 1.00 91.75 96 ARG A CA 1
ATOM 737 C C . ARG A 1 96 ? 6.229 -9.587 4.951 1.00 91.75 96 ARG A C 1
ATOM 739 O O . ARG A 1 96 ? 6.128 -8.459 5.418 1.00 91.75 96 ARG A O 1
ATOM 746 N N . GLY A 1 97 ? 5.260 -10.151 4.237 1.00 93.25 97 GLY A N 1
ATOM 747 C CA . GLY A 1 97 ? 3.993 -9.487 3.935 1.00 93.25 97 GLY A CA 1
ATOM 748 C C . GLY A 1 97 ? 4.019 -8.581 2.702 1.00 93.25 97 GLY A C 1
ATOM 749 O O . GLY A 1 97 ? 2.945 -8.299 2.173 1.00 93.25 97 GLY A O 1
ATOM 750 N N . LEU A 1 98 ? 5.186 -8.203 2.159 1.00 96.62 98 LEU A N 1
ATOM 751 C CA . LEU A 1 98 ? 5.248 -7.343 0.969 1.00 96.62 98 LEU A CA 1
ATOM 752 C C . LEU A 1 98 ? 4.614 -8.009 -0.263 1.00 96.62 98 LEU A C 1
ATOM 754 O O . LEU A 1 98 ? 3.867 -7.365 -0.997 1.00 96.62 98 LEU A O 1
ATOM 758 N N . SER A 1 99 ? 4.797 -9.319 -0.447 1.00 95.69 99 SER A N 1
ATOM 759 C CA . SER A 1 99 ? 4.131 -10.059 -1.531 1.00 95.69 99 SER A CA 1
ATOM 760 C C . SER A 1 99 ? 2.608 -10.119 -1.360 1.00 95.69 99 SER A C 1
ATOM 762 O O . SER A 1 99 ? 1.872 -10.059 -2.346 1.00 95.69 99 SER A O 1
ATOM 764 N N . ALA A 1 100 ? 2.110 -10.186 -0.121 1.00 95.81 100 ALA A N 1
ATOM 765 C CA . ALA A 1 100 ? 0.674 -10.121 0.159 1.00 95.81 100 ALA A CA 1
ATOM 766 C C . ALA A 1 100 ? 0.122 -8.707 -0.097 1.00 95.81 100 ALA A C 1
ATOM 768 O O . ALA A 1 100 ? -0.940 -8.554 -0.703 1.00 95.81 100 ALA A O 1
ATOM 769 N N . LEU A 1 101 ? 0.880 -7.670 0.273 1.00 97.19 101 LEU A N 1
ATOM 770 C CA . LEU A 1 101 ? 0.562 -6.283 -0.059 1.00 97.19 101 LEU A CA 1
ATOM 771 C C . LEU A 1 101 ? 0.504 -6.074 -1.579 1.00 97.19 101 LEU A C 1
ATOM 773 O O . LEU A 1 101 ? -0.453 -5.480 -2.069 1.00 97.19 101 LEU A O 1
ATOM 777 N N . ALA A 1 102 ? 1.450 -6.629 -2.342 1.00 97.62 102 ALA A N 1
ATOM 778 C CA . ALA A 1 102 ? 1.446 -6.572 -3.804 1.00 97.62 102 ALA A CA 1
ATOM 779 C C . ALA A 1 102 ? 0.191 -7.224 -4.416 1.00 97.62 102 ALA A C 1
ATOM 781 O O . ALA A 1 102 ? -0.373 -6.718 -5.391 1.00 97.62 102 ALA A O 1
ATOM 782 N N . LYS A 1 103 ? -0.320 -8.306 -3.811 1.00 95.06 103 LYS A N 1
ATOM 783 C CA . LYS A 1 103 ? -1.608 -8.902 -4.202 1.00 95.06 103 LYS A CA 1
ATOM 784 C C . LYS A 1 103 ? -2.797 -7.998 -3.923 1.00 95.06 103 LYS A C 1
ATOM 786 O O . LYS A 1 103 ? -3.669 -7.896 -4.782 1.00 95.06 103 LYS A O 1
ATOM 791 N N . SER A 1 104 ? -2.809 -7.322 -2.779 1.00 94.62 104 SER A N 1
ATOM 792 C CA . SER A 1 104 ? -3.835 -6.325 -2.460 1.00 94.62 104 SER A CA 1
ATOM 793 C C . SER A 1 104 ? -3.813 -5.167 -3.466 1.00 94.62 104 SER A C 1
ATOM 795 O O . SER A 1 104 ? -4.828 -4.878 -4.092 1.00 94.62 104 SER A O 1
ATOM 797 N N . VAL A 1 105 ? -2.630 -4.613 -3.755 1.00 96.50 105 VAL A N 1
ATOM 798 C CA . VAL A 1 105 ? -2.450 -3.554 -4.765 1.00 96.50 105 VAL A CA 1
ATOM 799 C C . VAL A 1 105 ? -2.870 -4.020 -6.163 1.00 96.50 105 VAL A C 1
ATOM 801 O O . VAL A 1 105 ? -3.498 -3.269 -6.903 1.00 96.50 105 VAL A O 1
ATOM 804 N N . SER A 1 106 ? -2.600 -5.278 -6.523 1.00 95.06 106 SER A N 1
ATOM 805 C CA . SER A 1 106 ? -3.082 -5.853 -7.787 1.00 95.06 106 SER A CA 1
ATOM 806 C C . SER A 1 106 ? -4.609 -5.864 -7.884 1.00 95.06 106 SER A C 1
ATOM 808 O O . SER A 1 106 ? -5.144 -5.727 -8.978 1.00 95.06 106 SER A O 1
ATOM 810 N N . MET A 1 107 ? -5.329 -6.031 -6.770 1.00 91.31 107 MET A N 1
ATOM 811 C CA . MET A 1 107 ? -6.791 -5.925 -6.768 1.00 91.31 107 MET A CA 1
ATOM 812 C C . MET A 1 107 ? -7.245 -4.482 -6.994 1.00 91.31 107 MET A C 1
ATOM 814 O O . MET A 1 107 ? -8.159 -4.259 -7.783 1.00 91.31 107 MET A O 1
ATOM 818 N N . ASP A 1 108 ? -6.564 -3.500 -6.399 1.00 91.50 108 ASP A N 1
ATOM 819 C CA . ASP A 1 108 ? -6.870 -2.084 -6.637 1.00 91.50 108 ASP A CA 1
ATOM 820 C C . ASP A 1 108 ? -6.595 -1.670 -8.089 1.00 91.50 108 ASP A C 1
ATOM 822 O O . ASP A 1 108 ? -7.379 -0.927 -8.675 1.00 91.50 108 ASP A O 1
ATOM 826 N N . MET A 1 109 ? -5.541 -2.204 -8.717 1.00 92.25 109 MET A N 1
ATOM 827 C CA . MET A 1 109 ? -5.249 -1.979 -10.141 1.00 92.25 109 MET A CA 1
ATOM 828 C C . MET A 1 109 ? -6.354 -2.492 -11.076 1.00 92.25 109 MET A C 1
ATOM 830 O O . MET A 1 109 ? -6.500 -1.998 -12.197 1.00 92.25 109 MET A O 1
ATOM 834 N N . ARG A 1 110 ? -7.151 -3.466 -10.621 1.00 88.00 110 ARG A N 1
ATOM 835 C CA . ARG A 1 110 ? -8.316 -3.997 -11.346 1.00 88.00 110 ARG A CA 1
ATOM 836 C C . ARG A 1 110 ? -9.599 -3.226 -11.066 1.00 88.00 110 ARG A C 1
ATOM 838 O O . ARG A 1 110 ? -10.609 -3.507 -11.707 1.00 88.00 110 ARG A O 1
ATOM 845 N N . SER A 1 111 ? -9.582 -2.272 -10.140 1.00 85.12 111 SER A N 1
ATOM 846 C CA . SER A 1 111 ? -10.702 -1.358 -9.948 1.00 85.12 111 SER A CA 1
ATOM 847 C C . SER A 1 111 ? -10.724 -0.274 -11.037 1.00 85.12 111 SER A C 1
ATOM 849 O O . SER A 1 111 ? -9.714 0.007 -11.702 1.00 85.12 111 SER A O 1
ATOM 851 N N . MET A 1 112 ? -11.899 0.315 -11.255 1.00 79.62 112 MET A N 1
ATOM 852 C CA . MET A 1 112 ? -12.039 1.511 -12.092 1.00 79.62 112 MET A CA 1
ATOM 853 C C . MET A 1 112 ? -11.543 2.776 -11.378 1.00 79.62 112 MET A C 1
ATOM 855 O O . MET A 1 112 ? -11.159 3.729 -12.047 1.00 79.62 112 MET A O 1
ATOM 859 N N . ASP A 1 113 ? -11.472 2.766 -10.046 1.00 86.25 113 ASP A N 1
ATOM 860 C CA . ASP A 1 113 ? -11.115 3.931 -9.237 1.00 86.25 113 ASP A CA 1
ATOM 861 C C . ASP A 1 113 ? -9.587 4.133 -9.183 1.00 86.25 113 ASP A C 1
ATOM 863 O O . ASP A 1 113 ? -8.862 3.598 -8.336 1.00 86.25 113 ASP A O 1
ATOM 867 N N . ARG A 1 114 ? -9.070 4.907 -10.144 1.00 88.38 114 ARG A N 1
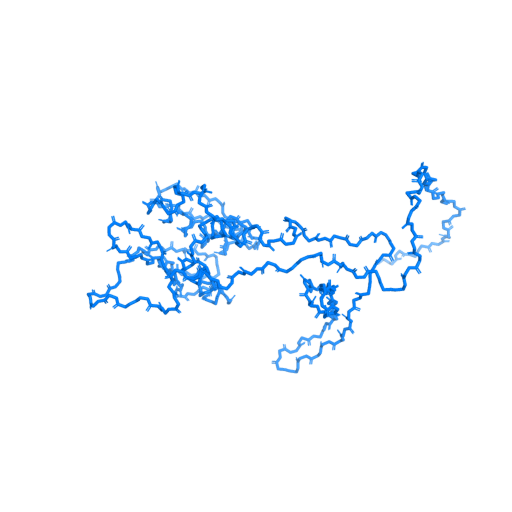ATOM 868 C CA . ARG A 1 114 ? -7.635 5.222 -10.242 1.00 88.38 114 ARG A CA 1
ATOM 869 C C . ARG A 1 114 ? -7.171 6.149 -9.120 1.00 88.38 114 ARG A C 1
ATOM 871 O O . ARG A 1 114 ? -6.025 6.027 -8.680 1.00 88.38 114 ARG A O 1
ATOM 878 N N . ALA A 1 115 ? -8.057 7.002 -8.609 1.00 89.19 115 ALA A N 1
ATOM 879 C CA . ALA A 1 115 ? -7.766 7.868 -7.474 1.00 89.19 115 ALA A CA 1
ATOM 880 C C . ALA A 1 115 ? -7.542 7.054 -6.192 1.00 89.19 115 ALA A C 1
ATOM 882 O O . ALA A 1 115 ? -6.614 7.344 -5.436 1.00 89.19 115 ALA A O 1
ATOM 883 N N . TRP A 1 116 ? -8.313 5.984 -5.978 1.00 89.12 116 TRP A N 1
ATOM 884 C CA . TRP A 1 116 ? -8.100 5.030 -4.890 1.00 89.12 116 TRP A CA 1
ATOM 885 C C . TRP A 1 116 ? -6.728 4.357 -4.960 1.00 89.12 116 TRP A C 1
ATOM 887 O O . TRP A 1 116 ? -5.981 4.368 -3.975 1.00 89.12 116 TRP A O 1
ATOM 897 N N . LEU A 1 117 ? -6.362 3.823 -6.131 1.00 92.62 117 LEU A N 1
ATOM 898 C CA . LEU A 1 117 ? -5.044 3.223 -6.347 1.00 92.62 117 LEU A CA 1
ATOM 899 C C . LEU A 1 117 ? -3.924 4.232 -6.056 1.00 92.62 117 LEU A C 1
ATOM 901 O O . LEU A 1 117 ? -3.016 3.930 -5.278 1.00 92.62 117 LEU A O 1
ATOM 905 N N . LYS A 1 118 ? -4.005 5.438 -6.636 1.00 94.25 118 LYS A N 1
ATOM 906 C CA . LYS A 1 118 ? -3.021 6.506 -6.419 1.00 94.25 118 LYS A CA 1
ATOM 907 C C . LYS A 1 118 ? -2.902 6.845 -4.939 1.00 94.25 118 LYS A C 1
ATOM 909 O O . LYS A 1 118 ? -1.804 6.812 -4.390 1.00 94.25 118 LYS A O 1
ATOM 914 N N . LYS A 1 119 ? -4.029 7.085 -4.265 1.00 92.81 119 LYS A N 1
ATOM 915 C CA . LYS A 1 119 ? -4.065 7.448 -2.845 1.00 92.81 119 LYS A CA 1
ATOM 916 C C . LYS A 1 119 ? -3.414 6.387 -1.964 1.00 92.81 119 LYS A C 1
ATOM 918 O O . LYS A 1 119 ? -2.655 6.719 -1.051 1.00 92.81 119 LYS A O 1
ATOM 923 N N . LYS A 1 120 ? -3.699 5.113 -2.239 1.00 94.62 120 LYS A N 1
ATOM 924 C CA . LYS A 1 120 ? -3.107 3.986 -1.519 1.00 94.62 120 LYS A CA 1
ATOM 925 C C . LYS A 1 120 ? -1.597 3.938 -1.725 1.00 94.62 120 LYS A C 1
ATOM 927 O O . LYS A 1 120 ? -0.856 3.868 -0.747 1.00 94.62 120 LYS A O 1
ATOM 932 N N . LEU A 1 121 ? -1.130 4.036 -2.967 1.00 97.69 121 LEU A N 1
ATOM 933 C CA . LEU A 1 121 ? 0.298 4.028 -3.272 1.00 97.69 121 LEU A CA 1
ATOM 934 C C . LEU A 1 121 ? 1.033 5.241 -2.679 1.00 97.69 121 LEU A C 1
ATOM 936 O O . LEU A 1 121 ? 2.113 5.079 -2.122 1.00 97.69 121 LEU A O 1
ATOM 940 N N . GLU A 1 122 ? 0.444 6.437 -2.708 1.00 96.81 122 GLU A N 1
ATOM 941 C CA . GLU A 1 122 ? 0.999 7.633 -2.057 1.00 96.81 122 GLU A CA 1
ATOM 942 C C . GLU A 1 122 ? 1.124 7.476 -0.537 1.00 96.81 122 GLU A C 1
ATOM 944 O O . GLU A 1 122 ? 2.053 8.013 0.074 1.00 96.81 122 GLU A O 1
ATOM 949 N N . SER A 1 123 ? 0.185 6.757 0.084 1.00 95.75 123 SER A N 1
ATOM 950 C CA . SER A 1 123 ? 0.241 6.412 1.505 1.00 95.75 123 SER A CA 1
ATOM 951 C C . SER A 1 123 ? 1.369 5.416 1.777 1.00 95.75 123 SER A C 1
ATOM 953 O O . SER A 1 123 ? 2.182 5.631 2.675 1.00 95.75 123 SER A O 1
ATOM 955 N N . LEU A 1 124 ? 1.470 4.354 0.971 1.00 97.81 124 LEU A N 1
ATOM 956 C CA . LEU A 1 124 ? 2.526 3.344 1.089 1.00 97.81 124 LEU A CA 1
ATOM 957 C C . LEU A 1 124 ? 3.923 3.930 0.829 1.00 97.81 124 LEU A C 1
ATOM 959 O O . LEU A 1 124 ? 4.870 3.578 1.525 1.00 97.81 124 LEU A O 1
ATOM 963 N N . ALA A 1 125 ? 4.048 4.898 -0.082 1.00 98.00 125 ALA A N 1
ATOM 964 C CA . ALA A 1 125 ? 5.291 5.618 -0.377 1.00 98.00 125 ALA A CA 1
ATOM 965 C C . ALA A 1 125 ? 5.836 6.442 0.810 1.00 98.00 125 ALA A C 1
ATOM 967 O O . ALA A 1 125 ? 6.964 6.943 0.752 1.00 98.00 125 ALA A O 1
ATOM 968 N N . LYS A 1 126 ? 5.038 6.592 1.874 1.00 96.75 126 LYS A N 1
ATOM 969 C CA . LYS A 1 126 ? 5.380 7.268 3.133 1.00 96.75 126 LYS A CA 1
ATOM 970 C C . LYS A 1 126 ? 5.459 6.298 4.317 1.00 96.75 126 LYS A C 1
ATOM 972 O O . LYS A 1 126 ? 5.638 6.748 5.445 1.00 96.75 126 LYS A O 1
ATOM 977 N N . CYS A 1 127 ? 5.303 4.993 4.083 1.00 96.50 127 CYS A N 1
ATOM 978 C CA . CYS A 1 127 ? 5.325 3.982 5.133 1.00 96.50 127 CYS A CA 1
ATOM 979 C C . CYS A 1 127 ? 6.697 3.982 5.837 1.00 96.50 127 CYS A C 1
ATOM 981 O O . CYS A 1 127 ? 7.719 3.882 5.148 1.00 96.50 127 CYS A O 1
ATOM 983 N N . PRO A 1 128 ? 6.750 4.132 7.173 1.00 96.00 128 PRO A N 1
ATOM 984 C CA . PRO A 1 128 ? 8.008 4.137 7.910 1.00 96.00 128 PRO A CA 1
ATOM 985 C C . PRO A 1 128 ? 8.630 2.736 7.961 1.00 96.00 128 PRO A C 1
ATOM 987 O O . PRO A 1 128 ? 7.932 1.730 7.873 1.00 96.00 128 PRO A O 1
ATOM 990 N N . GLY A 1 129 ? 9.948 2.678 8.129 1.00 94.50 129 GLY A N 1
ATOM 991 C CA . GLY A 1 129 ? 10.718 1.443 8.250 1.00 94.50 129 GLY A CA 1
ATOM 992 C C . GLY A 1 129 ? 12.211 1.752 8.314 1.00 94.50 129 GLY A C 1
ATOM 993 O O . GLY A 1 129 ? 12.604 2.827 8.776 1.00 94.50 129 GLY A O 1
ATOM 994 N N . GLN A 1 130 ? 13.046 0.827 7.843 1.00 95.56 130 GLN A N 1
ATOM 995 C CA . GLN A 1 130 ? 14.475 1.087 7.704 1.00 95.56 130 GLN A CA 1
ATOM 996 C C . GLN A 1 130 ? 14.729 1.888 6.426 1.00 95.56 130 GLN A C 1
ATOM 998 O O . GLN A 1 130 ? 14.558 1.393 5.315 1.00 95.56 130 GLN A O 1
ATOM 1003 N N . SER A 1 131 ? 15.144 3.146 6.573 1.00 97.31 131 SER A N 1
ATOM 1004 C CA . SER A 1 131 ? 15.411 4.004 5.418 1.00 97.31 131 SER A CA 1
ATOM 1005 C C . SER A 1 131 ? 16.680 3.591 4.669 1.00 97.31 131 SER A C 1
ATOM 1007 O O . SER A 1 131 ? 17.693 3.294 5.303 1.00 97.31 131 SER A O 1
ATOM 1009 N N . PHE A 1 132 ? 16.673 3.687 3.340 1.00 98.06 132 PHE A N 1
ATOM 1010 C CA . PHE A 1 132 ? 17.836 3.413 2.487 1.00 98.06 132 PHE A CA 1
ATOM 1011 C C . PHE A 1 132 ? 17.814 4.267 1.213 1.00 98.06 132 PHE A C 1
ATOM 1013 O O . PHE A 1 132 ? 16.887 5.050 0.996 1.00 98.06 132 PHE A O 1
ATOM 1020 N N . VAL A 1 133 ? 18.874 4.185 0.406 1.00 97.94 133 VAL A N 1
ATOM 1021 C CA . VAL A 1 133 ? 18.956 4.856 -0.903 1.00 97.94 133 VAL A CA 1
ATOM 1022 C C . VAL A 1 133 ? 18.720 3.832 -1.989 1.00 97.94 133 VAL A C 1
ATOM 1024 O O . VAL A 1 133 ? 19.305 2.758 -1.944 1.00 97.94 133 VAL A O 1
ATOM 1027 N N . MET A 1 134 ? 17.914 4.197 -2.973 1.00 96.56 134 MET A N 1
ATOM 1028 C CA . MET A 1 134 ? 17.747 3.435 -4.204 1.00 96.56 134 MET A CA 1
ATOM 1029 C C . MET A 1 134 ? 17.827 4.376 -5.401 1.00 96.56 134 MET A C 1
ATOM 1031 O O . MET A 1 134 ? 17.432 5.541 -5.298 1.00 96.56 134 MET A O 1
ATOM 1035 N N . ALA A 1 135 ? 18.300 3.864 -6.532 1.00 96.19 135 ALA A N 1
ATOM 1036 C CA . ALA A 1 135 ? 18.152 4.547 -7.808 1.00 96.19 135 ALA A CA 1
ATOM 1037 C C . ALA A 1 135 ? 16.701 4.402 -8.289 1.00 96.19 135 ALA A C 1
ATOM 1039 O O . ALA A 1 135 ? 16.158 3.297 -8.340 1.00 96.19 135 ALA A O 1
ATOM 1040 N N . MET A 1 136 ? 16.059 5.518 -8.620 1.00 97.00 136 MET A N 1
ATOM 1041 C CA . MET A 1 136 ? 14.803 5.511 -9.368 1.00 97.00 136 MET A CA 1
ATOM 1042 C C . MET A 1 136 ? 15.072 5.147 -10.841 1.00 97.00 136 MET A C 1
ATOM 1044 O O . MET A 1 136 ? 16.227 5.163 -11.272 1.00 97.00 136 MET A O 1
ATOM 1048 N N . PRO A 1 137 ? 14.041 4.817 -11.642 1.00 95.94 137 PRO A N 1
ATOM 1049 C CA . PRO A 1 137 ? 14.235 4.424 -13.042 1.00 95.94 137 PRO A CA 1
ATOM 1050 C C . PRO A 1 137 ? 14.880 5.490 -13.944 1.00 95.94 137 PRO A C 1
ATOM 1052 O O . PRO A 1 137 ? 15.433 5.145 -14.982 1.00 95.94 137 PRO A O 1
ATOM 1055 N N . ASP A 1 138 ? 14.854 6.765 -13.551 1.00 95.88 138 ASP A N 1
ATOM 1056 C CA . ASP A 1 138 ? 15.589 7.866 -14.197 1.00 95.88 138 ASP A CA 1
ATOM 1057 C C . ASP A 1 138 ? 17.084 7.926 -13.820 1.00 95.88 138 ASP A C 1
ATOM 1059 O O . ASP A 1 138 ? 17.805 8.820 -14.260 1.00 95.88 138 ASP A O 1
ATOM 1063 N N . GLY A 1 139 ? 17.561 6.990 -12.998 1.00 95.06 139 GLY A N 1
ATOM 1064 C CA . GLY A 1 139 ? 18.927 6.943 -12.485 1.00 95.06 139 GLY A CA 1
ATOM 1065 C C . GLY A 1 139 ? 19.177 7.867 -11.291 1.00 95.06 139 GLY A C 1
ATOM 1066 O O . GLY A 1 139 ? 20.289 7.885 -10.761 1.00 95.06 139 GLY A O 1
ATOM 1067 N N . ILE A 1 140 ? 18.175 8.622 -10.829 1.00 96.94 140 ILE A N 1
ATOM 1068 C CA . ILE A 1 140 ? 18.335 9.533 -9.697 1.00 96.94 140 ILE A CA 1
ATOM 1069 C C . ILE A 1 140 ? 18.255 8.743 -8.395 1.00 96.94 140 ILE A C 1
ATOM 1071 O O . ILE A 1 140 ? 17.268 8.071 -8.089 1.00 96.94 140 ILE A O 1
ATOM 1075 N N . ASN A 1 141 ? 19.297 8.870 -7.578 1.00 97.25 141 ASN A N 1
ATOM 1076 C CA . ASN A 1 141 ? 19.318 8.289 -6.245 1.00 97.25 141 ASN A CA 1
ATOM 1077 C C . ASN A 1 141 ? 18.386 9.053 -5.305 1.00 97.25 141 ASN A C 1
ATOM 1079 O O . ASN A 1 141 ? 18.554 10.250 -5.067 1.00 97.25 141 ASN A O 1
ATOM 1083 N N . VAL A 1 142 ? 17.437 8.337 -4.708 1.00 96.94 142 VAL A N 1
ATOM 1084 C CA . VAL A 1 142 ? 16.493 8.884 -3.736 1.00 96.94 142 VAL A CA 1
ATOM 1085 C C . VAL A 1 142 ? 16.573 8.117 -2.428 1.00 96.94 142 VAL A C 1
ATOM 1087 O O . VAL A 1 142 ? 16.719 6.895 -2.401 1.00 96.94 142 VAL A O 1
ATOM 1090 N N . ARG A 1 143 ? 16.424 8.836 -1.315 1.00 97.69 143 ARG A N 1
ATOM 1091 C CA . ARG A 1 143 ? 16.218 8.201 -0.015 1.00 97.69 143 ARG A CA 1
ATOM 1092 C C . ARG A 1 143 ? 14.746 7.843 0.160 1.00 97.69 143 ARG A C 1
ATOM 1094 O O . ARG A 1 143 ? 13.868 8.702 0.039 1.00 97.69 143 ARG A O 1
ATOM 1101 N N . VAL A 1 144 ? 14.491 6.579 0.466 1.00 97.62 144 VAL A N 1
ATOM 1102 C CA . VAL A 1 144 ? 13.167 6.032 0.774 1.00 97.62 144 VAL A CA 1
ATOM 1103 C C . VAL A 1 144 ? 13.085 5.670 2.257 1.00 97.62 144 VAL A C 1
ATOM 1105 O O . VAL A 1 144 ? 14.095 5.275 2.839 1.00 97.62 144 VAL A O 1
ATOM 1108 N N . PRO A 1 145 ? 11.915 5.828 2.900 1.00 97.69 145 PRO A N 1
ATOM 1109 C CA . PRO A 1 145 ? 11.768 5.561 4.330 1.00 97.69 145 PRO A CA 1
ATOM 1110 C C . PRO A 1 145 ? 11.691 4.066 4.678 1.00 97.69 145 PRO A C 1
ATOM 1112 O O . PRO A 1 145 ? 11.855 3.729 5.844 1.00 97.69 145 PRO A O 1
ATOM 1115 N N . SER A 1 146 ? 11.417 3.190 3.707 1.00 97.69 146 SER A N 1
ATOM 1116 C CA . SER A 1 146 ? 11.281 1.739 3.898 1.00 97.69 146 SER A CA 1
ATOM 1117 C C . SER A 1 146 ? 11.247 0.990 2.563 1.00 97.69 146 SER A C 1
ATOM 1119 O O . SER A 1 146 ? 11.081 1.595 1.500 1.00 97.69 146 SER A O 1
ATOM 1121 N N . GLU A 1 147 ? 11.321 -0.340 2.618 1.00 97.75 147 GLU A N 1
ATOM 1122 C CA . GLU A 1 147 ? 11.155 -1.255 1.483 1.00 97.75 147 GLU A CA 1
ATOM 1123 C C . GLU A 1 147 ? 9.735 -1.192 0.903 1.00 97.75 147 GLU A C 1
ATOM 1125 O O . GLU A 1 147 ? 9.541 -1.251 -0.312 1.00 97.75 147 GLU A O 1
ATOM 1130 N N . VAL A 1 148 ? 8.728 -0.997 1.762 1.00 98.06 148 VAL A N 1
ATOM 1131 C CA . VAL A 1 148 ? 7.334 -0.775 1.344 1.00 98.06 148 VAL A CA 1
ATOM 1132 C C . VAL A 1 148 ? 7.217 0.528 0.554 1.00 98.06 148 VAL A C 1
ATOM 1134 O O . VAL A 1 148 ? 6.529 0.585 -0.468 1.00 98.06 148 VAL A O 1
ATOM 1137 N N . ALA A 1 149 ? 7.914 1.575 0.997 1.00 98.25 149 ALA A N 1
ATOM 1138 C CA . ALA A 1 149 ? 7.923 2.846 0.296 1.00 98.25 149 ALA A CA 1
ATOM 1139 C C . ALA A 1 149 ? 8.686 2.781 -1.033 1.00 98.25 149 ALA A C 1
ATOM 1141 O O . ALA A 1 149 ? 8.229 3.378 -2.008 1.00 98.25 149 ALA A O 1
ATOM 1142 N N . ALA A 1 150 ? 9.794 2.037 -1.094 1.00 98.19 150 ALA A N 1
ATOM 1143 C CA . ALA A 1 150 ? 10.506 1.730 -2.336 1.00 98.19 150 ALA A CA 1
ATOM 1144 C C . ALA A 1 150 ? 9.578 1.065 -3.360 1.00 98.19 150 ALA A C 1
ATOM 1146 O O . ALA A 1 150 ? 9.392 1.578 -4.465 1.00 98.19 150 ALA A O 1
ATOM 1147 N N . PHE A 1 151 ? 8.914 -0.020 -2.945 1.00 98.50 151 PHE A N 1
ATOM 1148 C CA . PHE A 1 151 ? 7.907 -0.722 -3.737 1.00 98.50 151 PHE A CA 1
ATOM 1149 C C . PHE A 1 151 ? 6.836 0.239 -4.268 1.00 98.50 151 PHE A C 1
ATOM 1151 O O . PHE A 1 151 ? 6.594 0.301 -5.472 1.00 98.50 151 PHE A O 1
ATOM 1158 N N . ALA A 1 152 ? 6.226 1.038 -3.392 1.00 98.44 152 ALA A N 1
ATOM 1159 C CA . ALA A 1 152 ? 5.141 1.930 -3.782 1.00 98.44 152 ALA A CA 1
ATOM 1160 C C . ALA A 1 152 ? 5.585 3.021 -4.768 1.00 98.44 152 ALA A C 1
ATOM 1162 O O . ALA A 1 152 ? 4.837 3.345 -5.690 1.00 98.44 152 ALA A O 1
ATOM 1163 N N . ARG A 1 153 ? 6.799 3.566 -4.613 1.00 98.31 153 ARG A N 1
ATOM 1164 C CA . ARG A 1 153 ? 7.354 4.567 -5.539 1.00 98.31 153 ARG A CA 1
ATOM 1165 C C . ARG A 1 153 ? 7.606 3.998 -6.931 1.00 98.31 153 ARG A C 1
ATOM 1167 O O . ARG A 1 153 ? 7.296 4.676 -7.904 1.00 98.31 153 ARG A O 1
ATOM 1174 N N . LEU A 1 154 ? 8.104 2.766 -7.035 1.00 98.38 154 LEU A N 1
ATOM 1175 C CA . LEU A 1 154 ? 8.304 2.093 -8.325 1.00 98.38 154 LEU A CA 1
ATOM 1176 C C . LEU A 1 154 ? 6.977 1.774 -9.014 1.00 98.38 154 LEU A C 1
ATOM 1178 O O . LEU A 1 154 ? 6.831 1.961 -10.219 1.00 98.38 154 LEU A O 1
ATOM 1182 N N . VAL A 1 155 ? 5.974 1.350 -8.244 1.00 98.38 155 VAL A N 1
ATOM 1183 C CA . VAL A 1 155 ? 4.633 1.122 -8.789 1.00 98.38 155 VAL A CA 1
ATOM 1184 C C . VAL A 1 155 ? 4.003 2.435 -9.259 1.00 98.38 155 VAL A C 1
ATOM 1186 O O . VAL A 1 155 ? 3.472 2.479 -10.366 1.00 98.38 155 VAL A O 1
ATOM 1189 N N . LEU A 1 156 ? 4.104 3.517 -8.475 1.00 97.69 156 LEU A N 1
ATOM 1190 C CA . LEU A 1 156 ? 3.661 4.854 -8.895 1.00 97.69 156 LEU A CA 1
ATOM 1191 C C . LEU A 1 156 ? 4.359 5.304 -10.173 1.00 97.69 156 LEU A C 1
ATOM 1193 O O . LEU A 1 156 ? 3.687 5.788 -11.080 1.00 97.69 156 LEU A O 1
ATOM 1197 N N . TRP A 1 157 ? 5.679 5.120 -10.248 1.00 97.81 157 TRP A N 1
ATOM 1198 C CA . TRP A 1 157 ? 6.466 5.432 -11.436 1.00 97.81 157 TRP A CA 1
ATOM 1199 C C . TRP A 1 157 ? 5.879 4.746 -12.664 1.00 97.81 157 TRP A C 1
ATOM 1201 O O . TRP A 1 157 ? 5.490 5.414 -13.620 1.00 97.81 157 TRP A O 1
ATOM 1211 N N . ARG A 1 158 ? 5.714 3.420 -12.603 1.00 97.38 158 ARG A N 1
ATOM 1212 C CA . ARG A 1 158 ? 5.176 2.667 -13.732 1.00 97.38 158 ARG A CA 1
ATOM 1213 C C . ARG A 1 158 ? 3.745 3.067 -14.075 1.00 97.38 158 ARG A C 1
ATOM 1215 O O . ARG A 1 158 ? 3.391 3.147 -15.246 1.00 97.38 158 ARG A O 1
ATOM 1222 N N . CYS A 1 159 ? 2.902 3.327 -13.079 1.00 95.94 159 CYS A N 1
ATOM 1223 C CA . CYS A 1 159 ? 1.545 3.804 -13.325 1.00 95.94 159 CYS A CA 1
ATOM 1224 C C . CYS A 1 159 ? 1.526 5.174 -14.027 1.00 95.94 159 CYS A C 1
ATOM 1226 O O . CYS A 1 159 ? 0.679 5.376 -14.894 1.00 95.94 159 CYS A O 1
ATOM 1228 N N . ASN A 1 160 ? 2.459 6.078 -13.707 1.00 95.62 160 ASN A N 1
ATOM 1229 C CA . ASN A 1 160 ? 2.609 7.356 -14.408 1.00 95.62 160 ASN A CA 1
ATOM 1230 C C . ASN A 1 160 ? 3.081 7.164 -15.856 1.00 95.62 160 ASN A C 1
ATOM 1232 O O . ASN A 1 160 ? 2.514 7.780 -16.751 1.00 95.62 160 ASN A O 1
ATOM 1236 N N . GLU A 1 161 ? 4.048 6.274 -16.109 1.00 95.06 161 GLU A N 1
ATOM 1237 C CA . GLU A 1 161 ? 4.485 5.938 -17.479 1.00 95.06 161 GLU A CA 1
ATOM 1238 C C . GLU A 1 161 ? 3.339 5.386 -18.337 1.00 95.06 161 GLU A C 1
ATOM 1240 O O . GLU A 1 161 ? 3.242 5.681 -19.524 1.00 95.06 161 GLU A O 1
ATOM 1245 N N . LEU A 1 162 ? 2.447 4.603 -17.726 1.00 93.75 162 LEU A N 1
ATOM 1246 C CA . LEU A 1 162 ? 1.251 4.055 -18.370 1.00 93.75 162 LEU A CA 1
ATOM 1247 C C . LEU A 1 162 ? 0.098 5.064 -18.465 1.00 93.75 162 LEU A C 1
ATOM 1249 O O . LEU A 1 162 ? -1.009 4.681 -18.835 1.00 93.75 162 LEU A O 1
ATOM 1253 N N . ASN A 1 163 ? 0.319 6.320 -18.069 1.00 92.69 163 ASN A N 1
ATOM 1254 C CA . ASN A 1 163 ? -0.699 7.366 -18.029 1.00 92.69 163 ASN A CA 1
ATOM 1255 C C . ASN A 1 163 ? -1.961 6.958 -17.233 1.00 92.69 163 ASN A C 1
ATOM 1257 O O . ASN A 1 163 ? -3.077 7.396 -17.508 1.00 92.69 163 ASN A O 1
ATOM 1261 N N . ALA A 1 164 ? -1.798 6.091 -16.226 1.00 90.50 164 ALA A N 1
ATOM 1262 C CA . ALA A 1 164 ? -2.908 5.432 -15.536 1.00 90.50 164 ALA A CA 1
ATOM 1263 C C . ALA A 1 164 ? -3.753 6.380 -14.672 1.00 90.50 164 ALA A C 1
ATOM 1265 O O . ALA A 1 164 ? -4.841 6.001 -14.241 1.00 90.50 164 ALA A O 1
ATOM 1266 N N . PHE A 1 165 ? -3.242 7.578 -14.394 1.00 90.44 165 PHE A N 1
ATOM 1267 C CA . PHE A 1 165 ? -3.866 8.571 -13.524 1.00 90.44 165 PHE A CA 1
ATOM 1268 C C . PHE A 1 165 ? -4.337 9.828 -14.274 1.00 90.44 165 PHE A C 1
ATOM 1270 O O . PHE A 1 165 ? -4.741 10.799 -13.646 1.00 90.44 165 PHE A O 1
ATOM 1277 N N . ALA A 1 166 ? -4.310 9.829 -15.612 1.00 83.12 166 ALA A N 1
ATOM 1278 C CA . ALA A 1 166 ? -4.749 10.986 -16.397 1.00 83.12 166 ALA A CA 1
ATOM 1279 C C . ALA A 1 166 ? -6.239 11.326 -16.221 1.00 83.12 166 ALA A C 1
ATOM 1281 O O . ALA A 1 166 ? -6.613 12.488 -16.340 1.00 83.12 166 ALA A O 1
ATOM 1282 N N . ASP A 1 167 ? -7.073 10.330 -15.911 1.00 69.81 167 ASP A N 1
ATOM 1283 C CA . ASP A 1 167 ? -8.520 10.482 -15.719 1.00 69.81 167 ASP A CA 1
ATOM 1284 C C . ASP A 1 167 ? -8.913 10.497 -14.228 1.00 69.81 167 ASP A C 1
ATOM 1286 O O . ASP A 1 167 ? -9.851 9.835 -13.787 1.00 69.81 167 ASP A O 1
ATOM 1290 N N . GLU A 1 168 ? -8.166 11.242 -13.405 1.00 62.28 168 GLU A N 1
ATOM 1291 C CA . GLU A 1 168 ? -8.497 11.464 -11.984 1.00 62.28 168 GLU A CA 1
ATOM 1292 C C . GLU A 1 168 ? -9.831 12.207 -11.768 1.00 62.28 168 GLU A C 1
ATOM 1294 O O . GLU A 1 168 ? -10.298 12.297 -10.635 1.00 62.28 168 GLU A O 1
ATOM 1299 N N . GLY A 1 169 ? -10.448 12.730 -12.834 1.00 58.06 169 GLY A N 1
ATOM 1300 C CA . GLY A 1 169 ? -11.765 13.373 -12.809 1.00 58.06 169 GLY A CA 1
ATOM 1301 C C . GLY A 1 169 ? -12.950 12.424 -13.022 1.00 58.06 169 GLY A C 1
ATOM 1302 O O . GLY A 1 169 ? -14.093 12.870 -12.915 1.00 58.06 169 GLY A O 1
ATOM 1303 N N . GLY A 1 170 ? -12.703 11.145 -13.329 1.00 66.88 170 GLY A N 1
ATOM 1304 C CA . GLY A 1 170 ? -13.746 10.126 -13.428 1.00 66.88 170 GLY A CA 1
ATOM 1305 C C . GLY A 1 170 ? -14.437 9.848 -12.086 1.00 66.88 170 GLY A C 1
ATOM 1306 O O . GLY A 1 170 ? -14.050 10.366 -11.041 1.00 66.88 170 GLY A O 1
ATOM 1307 N N . ALA A 1 171 ? -15.474 9.006 -12.090 1.00 66.69 171 ALA A N 1
ATOM 1308 C CA . ALA A 1 171 ? -16.146 8.614 -10.850 1.00 66.69 171 ALA A CA 1
ATOM 1309 C C . ALA A 1 171 ? -15.140 7.973 -9.869 1.00 66.69 171 ALA A C 1
ATOM 1311 O O . ALA A 1 171 ? -14.468 7.002 -10.225 1.00 66.69 171 ALA A O 1
ATOM 1312 N N . MET A 1 172 ? -15.080 8.478 -8.627 1.00 75.94 172 MET A N 1
ATOM 1313 C CA . MET A 1 172 ? -14.193 7.978 -7.559 1.00 75.94 172 MET A CA 1
ATOM 1314 C C . MET A 1 172 ? -14.966 7.358 -6.377 1.00 75.94 172 MET A C 1
ATOM 1316 O O . MET A 1 172 ? -14.809 7.777 -5.226 1.00 75.94 172 MET A O 1
ATOM 1320 N N . PRO A 1 173 ? -15.831 6.367 -6.616 1.00 75.94 173 PRO A N 1
ATOM 1321 C CA . PRO A 1 173 ? -16.759 5.864 -5.613 1.00 75.94 173 PRO A CA 1
ATOM 1322 C C . PRO A 1 173 ? -16.090 5.169 -4.418 1.00 75.94 173 PRO A C 1
ATOM 1324 O O . PRO A 1 173 ? -16.717 5.105 -3.367 1.00 75.94 173 PRO A O 1
ATOM 1327 N N . LEU A 1 174 ? -14.841 4.679 -4.504 1.00 79.88 174 LEU A N 1
ATOM 1328 C CA . LEU A 1 174 ? -14.119 4.186 -3.315 1.00 79.88 174 LEU A CA 1
ATOM 1329 C C . LEU A 1 174 ? -13.611 5.341 -2.455 1.00 79.88 174 LEU A C 1
ATOM 1331 O O . LEU A 1 174 ? -13.672 5.265 -1.228 1.00 79.88 174 LEU A O 1
ATOM 1335 N N . ILE A 1 175 ? -13.117 6.409 -3.082 1.00 79.88 175 ILE A N 1
ATOM 1336 C CA . ILE A 1 175 ? -12.701 7.619 -2.366 1.00 79.88 175 ILE A CA 1
ATOM 1337 C C . ILE A 1 175 ? -13.913 8.317 -1.743 1.00 79.88 175 ILE A C 1
ATOM 1339 O O . ILE A 1 175 ? -13.847 8.713 -0.582 1.00 79.88 175 ILE A O 1
ATOM 1343 N N . GLU A 1 176 ? -15.019 8.436 -2.476 1.00 77.88 176 GLU A N 1
ATOM 1344 C CA . GLU A 1 176 ? -16.281 9.002 -1.983 1.00 77.88 176 GLU A CA 1
ATOM 1345 C C . GLU A 1 176 ? -16.914 8.132 -0.890 1.00 77.88 176 GLU A C 1
ATOM 1347 O O . GLU A 1 176 ? -17.558 8.652 0.019 1.00 77.88 176 GLU A O 1
ATOM 1352 N N . ALA A 1 177 ? -16.682 6.816 -0.931 1.00 79.81 177 ALA A N 1
ATOM 1353 C CA . ALA A 1 177 ? -17.135 5.891 0.100 1.00 79.81 177 ALA A CA 1
ATOM 1354 C C . ALA A 1 177 ? -16.337 5.965 1.413 1.00 79.81 177 ALA A C 1
ATOM 1356 O O . ALA A 1 177 ? -16.758 5.377 2.416 1.00 79.81 177 ALA A O 1
ATOM 1357 N N . LEU A 1 178 ? -15.186 6.647 1.442 1.00 77.88 178 LEU A N 1
ATOM 1358 C CA . LEU A 1 178 ? -14.415 6.802 2.672 1.00 77.88 178 LEU A CA 1
ATOM 1359 C C . LEU A 1 178 ? -15.228 7.579 3.709 1.00 77.88 178 LEU A C 1
ATOM 1361 O O . LEU A 1 178 ? -15.541 8.751 3.527 1.00 77.88 178 LEU A O 1
ATOM 1365 N N . MET A 1 179 ? -15.466 6.951 4.862 1.00 74.06 179 MET A N 1
ATOM 1366 C CA . MET A 1 179 ? -16.156 7.589 5.992 1.00 74.06 179 MET A CA 1
ATOM 1367 C C . MET A 1 179 ? -15.457 8.882 6.445 1.00 74.06 179 MET A C 1
ATOM 1369 O O . MET A 1 179 ? -16.093 9.791 6.968 1.00 74.06 179 MET A O 1
ATOM 1373 N N . SER A 1 180 ? -14.130 8.954 6.293 1.00 74.81 180 SER A N 1
ATOM 1374 C CA . SER A 1 180 ? -13.311 10.123 6.630 1.00 74.81 180 SER A CA 1
ATOM 1375 C C . SER A 1 180 ? -11.917 10.031 5.992 1.00 74.81 180 SER A C 1
ATOM 1377 O O . SER A 1 180 ? -11.424 8.944 5.695 1.00 74.81 180 SER A O 1
ATOM 1379 N N . LYS A 1 181 ? -11.239 11.176 5.812 1.00 72.31 181 LYS A N 1
ATOM 1380 C CA . LYS A 1 181 ? -9.846 11.228 5.309 1.00 72.31 181 LYS A CA 1
ATOM 1381 C C . LYS A 1 181 ? -8.802 10.790 6.345 1.00 72.31 181 LYS A C 1
ATOM 1383 O O . LYS A 1 181 ? -7.687 10.433 5.977 1.00 72.31 181 LYS A O 1
ATOM 1388 N N . ARG A 1 182 ? -9.127 10.903 7.632 1.00 75.19 182 ARG A N 1
ATOM 1389 C CA . ARG A 1 182 ? -8.312 10.481 8.778 1.00 75.19 182 ARG A CA 1
ATOM 1390 C C . ARG A 1 182 ? -9.238 9.788 9.755 1.00 75.19 182 ARG A C 1
ATOM 1392 O O . ARG A 1 182 ? -10.369 10.243 9.878 1.00 75.19 182 ARG A O 1
ATOM 1399 N N . GLU A 1 183 ? -8.734 8.777 10.460 1.00 76.12 183 GLU A N 1
ATOM 1400 C CA . GLU A 1 183 ? -9.516 8.053 11.465 1.00 76.12 183 GLU A CA 1
ATOM 1401 C C . GLU A 1 183 ? -10.302 9.031 12.359 1.00 76.12 183 GLU A C 1
ATOM 1403 O O . GLU A 1 183 ? -9.697 9.945 12.940 1.00 76.12 183 GLU A O 1
ATOM 1408 N N . PRO A 1 184 ? -11.632 8.865 12.473 1.00 76.56 184 PRO A N 1
ATOM 1409 C CA . PRO A 1 184 ? -12.441 9.661 13.376 1.00 76.56 184 PRO A CA 1
ATOM 1410 C C . PRO A 1 184 ? -11.972 9.418 14.809 1.00 76.56 184 PRO A C 1
ATOM 1412 O O . PRO A 1 184 ? -12.065 8.307 15.336 1.00 76.56 184 PRO A O 1
ATOM 1415 N N . LYS A 1 185 ? -11.434 10.459 15.445 1.00 73.00 185 LYS A N 1
ATOM 1416 C CA . LYS A 1 185 ? -11.026 10.382 16.846 1.00 73.00 185 LYS A CA 1
ATOM 1417 C C . LYS A 1 185 ? -12.244 10.545 17.739 1.00 73.00 185 LYS A C 1
ATOM 1419 O O . LYS A 1 185 ? -13.095 11.398 17.500 1.00 73.00 185 LYS A O 1
ATOM 1424 N N . THR A 1 186 ? -12.292 9.741 18.789 1.00 72.62 186 THR A N 1
ATOM 1425 C CA . THR A 1 186 ? -13.227 9.950 19.890 1.00 72.62 186 THR A CA 1
ATOM 1426 C C . THR A 1 186 ? -12.878 11.256 20.590 1.00 72.62 186 THR A C 1
ATOM 1428 O O . THR A 1 186 ? -11.705 11.635 20.649 1.00 72.62 186 THR A O 1
ATOM 1431 N N . THR A 1 187 ? -13.878 11.949 21.123 1.00 74.50 187 THR A N 1
ATOM 1432 C CA . THR A 1 187 ? -13.632 13.112 21.979 1.00 74.50 187 THR A CA 1
ATOM 1433 C C . THR A 1 187 ? -12.973 12.670 23.292 1.00 74.50 187 THR A C 1
ATOM 1435 O O . THR A 1 187 ? -12.760 11.477 23.532 1.00 74.50 187 THR A O 1
ATOM 1438 N N . THR A 1 188 ? -12.664 13.626 24.169 1.00 78.81 188 THR A N 1
ATOM 1439 C CA . THR A 1 188 ? -12.154 13.371 25.530 1.00 78.81 188 THR A CA 1
ATOM 1440 C C . THR A 1 188 ? -13.067 12.480 26.371 1.00 78.81 188 THR A C 1
ATOM 1442 O O . THR A 1 188 ? -12.631 11.914 27.364 1.00 78.81 188 THR A O 1
ATOM 1445 N N . GLU A 1 189 ? -14.315 12.320 25.950 1.00 74.56 189 GLU A N 1
ATOM 1446 C CA . GLU A 1 189 ? -15.321 11.506 26.615 1.00 74.56 189 GLU A CA 1
ATOM 1447 C C . GLU A 1 189 ? -15.282 10.015 26.230 1.00 74.56 189 GLU A C 1
ATOM 1449 O O . GLU A 1 189 ? -16.010 9.206 26.803 1.00 74.56 189 GLU A O 1
ATOM 1454 N N . GLY A 1 190 ? -14.462 9.644 25.243 1.00 75.62 190 GLY A N 1
ATOM 1455 C CA . GLY A 1 190 ? -14.287 8.259 24.808 1.00 75.62 190 GLY A CA 1
ATOM 1456 C C . GLY A 1 190 ? -15.410 7.700 23.923 1.00 75.62 190 GLY A C 1
ATOM 1457 O O . GLY A 1 190 ? -16.294 8.408 23.439 1.00 75.62 190 GLY A O 1
ATOM 1458 N N . THR A 1 191 ? -15.325 6.396 23.657 1.00 79.00 191 THR A N 1
ATOM 1459 C CA . THR A 1 191 ? -16.339 5.592 22.958 1.00 79.00 191 THR A CA 1
ATOM 1460 C C . THR A 1 191 ? -16.308 4.161 23.486 1.00 79.00 191 THR A C 1
ATOM 1462 O O . THR A 1 191 ? -15.330 3.763 24.119 1.00 79.00 191 THR A O 1
ATOM 1465 N N . LEU A 1 192 ? -17.347 3.375 23.202 1.00 79.69 192 LEU A N 1
ATOM 1466 C CA . LEU A 1 192 ? -17.309 1.938 23.457 1.00 79.69 192 LEU A CA 1
ATOM 1467 C C . LEU A 1 192 ? -16.434 1.243 22.409 1.00 79.69 192 LEU A C 1
ATOM 1469 O O . LEU A 1 192 ? -16.659 1.372 21.205 1.00 79.69 192 LEU A O 1
ATOM 1473 N N . SER A 1 193 ? -15.474 0.460 22.886 1.00 82.62 193 SER A N 1
ATOM 1474 C CA . SER A 1 193 ? -14.621 -0.414 22.085 1.00 82.62 193 SER A CA 1
ATOM 1475 C C . SER A 1 193 ? -14.613 -1.809 22.689 1.00 82.62 193 SER A C 1
ATOM 1477 O O . SER A 1 193 ? -14.614 -1.954 23.912 1.00 82.62 193 SER A O 1
ATOM 1479 N N . TRP A 1 194 ? -14.593 -2.829 21.840 1.00 87.56 194 TRP A N 1
ATOM 1480 C CA . TRP A 1 194 ? -14.385 -4.196 22.298 1.00 87.56 194 TRP A CA 1
ATOM 1481 C C . TRP A 1 194 ? -12.903 -4.389 22.625 1.00 87.56 194 TRP A C 1
ATOM 1483 O O . TRP A 1 194 ? -12.056 -4.073 21.793 1.00 87.56 194 TRP A O 1
ATOM 1493 N N . THR A 1 195 ? -12.603 -4.869 23.829 1.00 90.00 195 THR A N 1
ATOM 1494 C CA . THR A 1 195 ? -11.232 -5.093 24.301 1.00 90.00 195 THR A CA 1
ATOM 1495 C C . THR A 1 195 ? -11.048 -6.567 24.621 1.00 90.00 195 THR A C 1
ATOM 1497 O O . THR A 1 195 ? -11.900 -7.150 25.294 1.00 90.00 195 THR A O 1
ATOM 1500 N N . VAL A 1 196 ? -9.959 -7.166 24.140 1.00 92.62 196 VAL A N 1
ATOM 1501 C CA . VAL A 1 196 ? -9.647 -8.581 24.370 1.00 92.62 196 VAL A CA 1
ATOM 1502 C C . VAL A 1 196 ? -8.148 -8.788 24.563 1.00 92.62 196 VAL A C 1
ATOM 1504 O O . VAL A 1 196 ? -7.343 -8.153 23.882 1.00 92.62 196 VAL A O 1
ATOM 1507 N N . ASP A 1 197 ? -7.785 -9.697 25.464 1.00 94.44 197 ASP A N 1
ATOM 1508 C CA . ASP A 1 197 ? -6.419 -10.200 25.602 1.00 94.44 197 ASP A CA 1
ATOM 1509 C C . ASP A 1 197 ? -6.176 -11.313 24.571 1.00 94.44 197 ASP A C 1
ATOM 1511 O O . ASP A 1 197 ? -6.967 -12.254 24.445 1.00 94.44 197 ASP A O 1
ATOM 1515 N N . VAL A 1 198 ? -5.091 -11.206 23.806 1.00 93.44 198 VAL A N 1
ATOM 1516 C CA . VAL A 1 198 ? -4.703 -12.153 22.758 1.00 93.44 198 VAL A CA 1
ATOM 1517 C C . VAL A 1 198 ? -3.418 -12.854 23.170 1.00 93.44 198 VAL A C 1
ATOM 1519 O O . VAL A 1 198 ? -2.370 -12.223 23.238 1.00 93.44 198 VAL A O 1
ATOM 1522 N N . ALA A 1 199 ? -3.495 -14.173 23.352 1.00 95.38 199 ALA A N 1
ATOM 1523 C CA . ALA A 1 199 ? -2.339 -15.043 23.553 1.00 95.38 199 ALA A CA 1
ATOM 1524 C C . ALA A 1 199 ? -2.225 -16.044 22.390 1.00 95.38 199 ALA A C 1
ATOM 1526 O O . ALA A 1 199 ? -3.069 -16.930 22.228 1.00 95.38 199 ALA A O 1
ATOM 1527 N N . ASN A 1 200 ? -1.185 -15.913 21.564 1.00 92.12 200 ASN A N 1
ATOM 1528 C CA . ASN A 1 200 ? -0.913 -16.802 20.437 1.00 92.12 200 ASN A CA 1
ATOM 1529 C C . ASN A 1 200 ? 0.247 -17.754 20.753 1.00 92.12 200 ASN A C 1
ATOM 1531 O O . ASN A 1 200 ? 1.414 -17.390 20.655 1.00 92.12 200 ASN A O 1
ATOM 1535 N N . VAL A 1 201 ? -0.069 -19.017 21.047 1.00 92.56 201 VAL A N 1
ATOM 1536 C CA . VAL A 1 201 ? 0.926 -20.046 21.403 1.00 92.56 201 VAL A CA 1
ATOM 1537 C C . VAL A 1 201 ? 1.891 -20.368 20.252 1.00 92.56 201 VAL A C 1
ATOM 1539 O O . VAL A 1 201 ? 3.037 -20.730 20.495 1.00 92.56 201 VAL A O 1
ATOM 1542 N N . GLY A 1 202 ? 1.454 -20.236 18.995 1.00 91.88 202 GLY A N 1
ATOM 1543 C CA . GLY A 1 202 ? 2.276 -20.580 17.831 1.00 91.88 202 GLY A CA 1
ATOM 1544 C C . GLY A 1 202 ? 3.363 -19.551 17.518 1.00 91.88 202 GLY A C 1
ATOM 1545 O O . GLY A 1 202 ? 4.398 -19.907 16.960 1.00 91.88 202 GLY A O 1
ATOM 1546 N N . THR A 1 203 ? 3.136 -18.284 17.867 1.00 89.50 203 THR A N 1
ATOM 1547 C CA . THR A 1 203 ? 4.092 -17.185 17.649 1.00 89.50 203 THR A CA 1
ATOM 1548 C C . THR A 1 203 ? 4.696 -16.646 18.944 1.00 89.50 203 THR A C 1
ATOM 1550 O O . THR A 1 203 ? 5.718 -15.970 18.888 1.00 89.50 203 THR A O 1
ATOM 1553 N N . GLY A 1 204 ? 4.096 -16.960 20.095 1.00 92.31 204 GLY A N 1
ATOM 1554 C CA . GLY A 1 204 ? 4.449 -16.399 21.398 1.00 92.31 204 GLY A CA 1
ATOM 1555 C C . GLY A 1 204 ? 3.921 -14.981 21.630 1.00 92.31 204 GLY A C 1
ATOM 1556 O O . GLY A 1 204 ? 4.344 -14.350 22.594 1.00 92.31 204 GLY A O 1
ATOM 1557 N N . ASP A 1 205 ? 3.038 -14.465 20.766 1.00 91.38 205 ASP A N 1
ATOM 1558 C CA . ASP A 1 205 ? 2.493 -13.113 20.929 1.00 91.38 205 ASP A CA 1
ATOM 1559 C C . ASP A 1 205 ? 1.530 -13.057 22.126 1.00 91.38 205 ASP A C 1
ATOM 1561 O O . ASP A 1 205 ? 0.638 -13.899 22.244 1.00 91.38 205 ASP A O 1
ATOM 1565 N N . ASP A 1 206 ? 1.685 -12.040 22.974 1.00 94.94 206 ASP A N 1
ATOM 1566 C CA . ASP A 1 206 ? 0.816 -11.745 24.120 1.00 94.94 206 ASP A CA 1
ATOM 1567 C C . ASP A 1 206 ? 0.557 -10.231 24.167 1.00 94.94 206 ASP A C 1
ATOM 1569 O O . ASP A 1 206 ? 1.474 -9.438 24.406 1.00 94.94 206 ASP A O 1
ATOM 1573 N N . PHE A 1 207 ? -0.662 -9.812 23.819 1.00 93.25 207 PHE A N 1
ATOM 1574 C CA . PHE A 1 207 ? -1.021 -8.397 23.697 1.00 93.25 207 PHE A CA 1
ATOM 1575 C C . PHE A 1 207 ? -2.521 -8.145 23.887 1.00 93.25 207 PHE A C 1
ATOM 1577 O O . PHE A 1 207 ? -3.350 -9.036 23.730 1.00 93.25 207 PHE A O 1
ATOM 1584 N N . VAL A 1 208 ? -2.878 -6.892 24.175 1.00 94.69 208 VAL A N 1
ATOM 1585 C CA . VAL A 1 208 ? -4.273 -6.433 24.275 1.00 94.69 208 VAL A CA 1
ATOM 1586 C C . VAL A 1 208 ? -4.693 -5.790 22.960 1.00 94.69 208 VAL A C 1
ATOM 1588 O O . VAL A 1 208 ? -3.951 -4.982 22.407 1.00 94.69 208 VAL A O 1
ATOM 1591 N N . LEU A 1 209 ? -5.891 -6.120 22.488 1.00 92.56 209 LEU A N 1
ATOM 1592 C CA . LEU A 1 209 ? -6.487 -5.578 21.272 1.00 92.56 209 LEU A CA 1
ATOM 1593 C C . LEU A 1 209 ? -7.701 -4.715 21.613 1.00 92.56 209 LEU A C 1
ATOM 1595 O O . LEU A 1 209 ? -8.588 -5.154 22.345 1.00 92.56 209 LEU A O 1
ATOM 1599 N N . PHE A 1 210 ? -7.776 -3.521 21.024 1.00 89.94 210 PHE A N 1
ATOM 1600 C CA . PHE A 1 210 ? -8.916 -2.609 21.127 1.00 89.94 210 PHE A CA 1
ATOM 1601 C C . PHE A 1 210 ? -9.578 -2.425 19.759 1.00 89.94 210 PHE A C 1
ATOM 1603 O O . PHE A 1 210 ? -8.964 -1.946 18.805 1.00 89.94 210 PHE A O 1
ATOM 1610 N N . LEU A 1 211 ? -10.866 -2.747 19.662 1.00 90.56 211 LEU A N 1
ATOM 1611 C CA . LEU A 1 211 ? -11.645 -2.679 18.430 1.00 90.56 211 LEU A CA 1
ATOM 1612 C C . LEU A 1 211 ? -12.740 -1.617 18.542 1.00 90.56 211 LEU A C 1
ATOM 1614 O O . LEU A 1 211 ? -13.709 -1.771 19.291 1.00 90.56 211 LEU A O 1
ATOM 1618 N N . LYS A 1 212 ? -12.606 -0.536 17.771 1.00 87.81 212 LYS A N 1
ATOM 1619 C CA . LYS A 1 212 ? -13.648 0.491 17.657 1.00 87.81 212 LYS A CA 1
ATOM 1620 C C . LYS A 1 212 ? -14.667 0.082 16.606 1.00 87.81 212 LYS A C 1
ATOM 1622 O O . LYS A 1 212 ? -14.311 -0.318 15.492 1.00 87.81 212 LYS A O 1
ATOM 1627 N N . GLU A 1 213 ? -15.937 0.253 16.946 1.00 88.94 213 GLU A N 1
ATOM 1628 C CA . GLU A 1 213 ? -17.057 -0.084 16.075 1.00 88.94 213 GLU A CA 1
ATOM 1629 C C . GLU A 1 213 ? -17.878 1.153 15.716 1.00 88.94 213 GLU A C 1
ATOM 1631 O O . GLU A 1 213 ? -18.081 2.051 16.535 1.00 88.94 213 GLU A O 1
ATOM 1636 N N . ALA A 1 214 ? -18.383 1.173 14.488 1.00 86.69 214 ALA A N 1
ATOM 1637 C CA . ALA A 1 214 ? -19.365 2.134 14.024 1.00 86.69 214 ALA A CA 1
ATOM 1638 C C . ALA A 1 214 ? -20.734 1.457 13.919 1.00 86.69 214 ALA A C 1
ATOM 1640 O O . ALA A 1 214 ? -20.830 0.271 13.589 1.00 86.69 214 ALA A O 1
ATOM 1641 N N . THR A 1 215 ? -21.788 2.222 14.175 1.00 88.06 215 THR A N 1
ATOM 1642 C CA . THR A 1 215 ? -23.176 1.799 13.997 1.00 88.06 215 THR A CA 1
ATOM 1643 C C . THR A 1 215 ? -23.662 2.245 12.622 1.00 88.06 215 THR A C 1
ATOM 1645 O O . THR A 1 215 ? -23.574 3.422 12.269 1.00 88.06 215 THR A O 1
ATOM 1648 N N . LEU A 1 216 ? -24.163 1.294 11.838 1.00 87.50 216 LEU A N 1
ATOM 1649 C CA . LEU A 1 216 ? -24.747 1.512 10.517 1.00 87.50 216 LEU A CA 1
ATOM 1650 C C . LEU A 1 216 ? -26.227 1.945 10.624 1.00 87.50 216 LEU A C 1
ATOM 1652 O O . LEU A 1 216 ? -26.854 1.696 11.656 1.00 87.50 216 LEU A O 1
ATOM 1656 N N . PRO A 1 217 ? -26.841 2.495 9.554 1.00 86.94 217 PRO A N 1
ATOM 1657 C CA . PRO A 1 217 ? -28.257 2.889 9.553 1.00 86.94 217 PRO A CA 1
ATOM 1658 C C . PRO A 1 217 ? -29.236 1.750 9.871 1.00 86.94 217 PRO A C 1
ATOM 1660 O O . PRO A 1 217 ? -30.307 1.982 10.417 1.00 86.94 217 PRO A O 1
ATOM 1663 N N . ASN A 1 218 ? -28.863 0.507 9.556 1.00 87.56 218 ASN A N 1
ATOM 1664 C CA . ASN A 1 218 ? -29.652 -0.688 9.865 1.00 87.56 218 ASN A CA 1
ATOM 1665 C C . ASN A 1 218 ? -29.434 -1.212 11.302 1.00 87.56 218 ASN A C 1
ATOM 1667 O O . ASN A 1 218 ? -29.833 -2.333 11.609 1.00 87.56 218 ASN A O 1
ATOM 1671 N N . GLY A 1 219 ? -28.742 -0.453 12.158 1.00 87.06 219 GLY A N 1
ATOM 1672 C CA . GLY A 1 219 ? -28.421 -0.820 13.538 1.00 87.06 219 GLY A CA 1
ATOM 1673 C C . GLY A 1 219 ? -27.265 -1.814 13.692 1.00 87.06 219 GLY A C 1
ATOM 1674 O O . GLY A 1 219 ? -26.851 -2.090 14.818 1.00 87.06 219 GLY A O 1
ATOM 1675 N N . GLN A 1 220 ? -26.707 -2.349 12.600 1.00 89.06 220 GLN A N 1
ATOM 1676 C CA . GLN A 1 220 ? -25.564 -3.259 12.688 1.00 89.06 220 GLN A CA 1
ATOM 1677 C C . GLN A 1 220 ? -24.300 -2.522 13.133 1.00 89.06 220 GLN A C 1
ATOM 1679 O O . GLN A 1 220 ? -24.066 -1.374 12.760 1.00 89.06 220 GLN A O 1
ATOM 1684 N N . ARG A 1 221 ? -23.441 -3.225 13.874 1.00 88.62 221 ARG A N 1
ATOM 1685 C CA . ARG A 1 221 ? -22.109 -2.747 14.252 1.00 88.62 221 ARG A CA 1
ATOM 1686 C C . ARG A 1 221 ? -21.058 -3.294 13.292 1.00 88.62 221 ARG A C 1
ATOM 1688 O O . ARG A 1 221 ? -21.146 -4.446 12.846 1.00 88.62 221 ARG A O 1
ATOM 1695 N N . ARG A 1 222 ? -20.084 -2.458 12.931 1.00 87.69 222 ARG A N 1
ATOM 1696 C CA . ARG A 1 222 ? -18.940 -2.847 12.100 1.00 87.69 222 ARG A CA 1
ATOM 1697 C C . ARG A 1 222 ? -17.635 -2.286 12.651 1.00 87.69 222 ARG A C 1
ATOM 1699 O O . ARG A 1 222 ? -17.600 -1.102 12.987 1.00 87.69 222 ARG A O 1
ATOM 1706 N N . PRO A 1 223 ? -16.566 -3.097 12.711 1.00 89.06 223 PRO A N 1
ATOM 1707 C CA . PRO A 1 223 ? -15.257 -2.601 13.101 1.00 89.06 223 PRO A CA 1
ATOM 1708 C C . PRO A 1 223 ? -14.721 -1.631 12.047 1.00 89.06 223 PRO A C 1
ATOM 1710 O O . PRO A 1 223 ? -14.864 -1.878 10.849 1.00 89.06 223 PRO A O 1
ATOM 1713 N N . PHE A 1 224 ? -14.090 -0.545 12.488 1.00 84.69 224 PHE A N 1
ATOM 1714 C CA . PHE A 1 224 ? -13.427 0.409 11.586 1.00 84.69 224 PHE A CA 1
ATOM 1715 C C . PHE A 1 224 ? -12.003 0.783 12.014 1.00 84.69 224 PHE A C 1
ATOM 1717 O O . PHE A 1 224 ? -11.275 1.378 11.223 1.00 84.69 224 PHE A O 1
ATOM 1724 N N . SER A 1 225 ? -11.592 0.444 13.240 1.00 85.00 225 SER A N 1
ATOM 1725 C CA . SER A 1 225 ? -10.231 0.667 13.732 1.00 85.00 225 SER A CA 1
ATOM 1726 C C . SER A 1 225 ? -9.844 -0.393 14.753 1.00 85.00 225 SER A C 1
ATOM 1728 O O . SER A 1 225 ? -10.652 -0.741 15.614 1.00 85.00 225 SER A O 1
ATOM 1730 N N . ILE A 1 226 ? -8.592 -0.836 14.679 1.00 88.25 226 ILE A N 1
ATOM 1731 C CA . ILE A 1 226 ? -7.952 -1.779 15.597 1.00 88.25 226 ILE A CA 1
ATOM 1732 C C . ILE A 1 226 ? -6.672 -1.142 16.145 1.00 88.25 226 ILE A C 1
ATOM 1734 O O . ILE A 1 226 ? -5.967 -0.469 15.389 1.00 88.25 226 ILE A O 1
ATOM 1738 N N . TRP A 1 227 ? -6.420 -1.315 17.437 1.00 82.81 227 TRP A N 1
ATOM 1739 C CA . TRP A 1 227 ? -5.237 -0.835 18.151 1.00 82.81 227 TRP A CA 1
ATOM 1740 C C . TRP A 1 227 ? -4.688 -1.938 19.043 1.00 82.81 227 TRP A C 1
ATOM 1742 O O . TRP A 1 227 ? -5.521 -2.733 19.540 1.00 82.81 227 TRP A O 1
#

Foldseek 3Di:
DDDDPDDDDPDDDDPPPPPDPDPPDDPDPAPAAADPAAFDPPVFQLDPDDDDDPVDWDWDKDWDDDPQWIKIKIWTWDDDVATFTQFIAIDTRQPPCLRVVRVVLNRVSRTPQLVVSLVVLVVQLQDADPWDWDQAPVRDIDIGRDSSNVNSVNNVVVCVVSVNCVPNVPDNRVVVSPPDPDPDDDDVVDHDWDKDWDQDPVVRDTDIKTWGWYQYPVRDIDTDDMD

Organism: NCBI:txid410659

Radius of gyration: 23.69 Å; chains: 1; bounding box: 51×49×75 Å